Protein AF-A0A5E4G7L8-F1 (afdb_monomer)

Foldseek 3Di:
DKAWDDFPPDDPVVVVVVVVVVVVVLVVDPDPPVNDDADPVRDDDDDDDDDDDPDTQPDTDIDDDPDHDCPSVVQVVPPWFKEWEWEDEQFWIWIWIDTRPDIGTPDIDTDDADDQDPDDVPCNVVSVVSRVVSLVVRLLVSQVVCCVPQADPVVRAGPGQAYEYEYADCSSVCSLPDPSHDVRRNVRHQYYYYAPDTDPVRVVVSCVVCVVSVVVVLVLLFFAEKEFEPPQQKKWFFWAFPVPRDTDIDIDGPVRVVDQVVQADPPPRGGTDGPDIGRVVVVCVVCVVVSNYHYHYDYCPDPVSVCCCPVVVRIDGDTPDDDPCVVVVVVPPPDDDPPDDD

pLDDT: mean 79.41, std 14.07, range [29.92, 95.69]

Radius of gyration: 29.36 Å; Cα contacts (8 Å, |Δi|>4): 461; chains: 1; bounding box: 83×48×82 Å

Sequence (342 aa):
MISLIMPPRDQISRVTKMLGDEFGTALNIKSRVNRTIVTEDGKEKKVTIDFEPFRPINASLYLCDNKFHTEALNELLESDDKFGFIVMDGNGTLFGTLTGNTREVLHKFTVDLPKKHGRGGQSALRFARLRMEKRHNYVRKTAELATQFFINPATSQPNVSGLILAGLADFKTELSQSDMFDPRLQAKILNVVDVSYGGENGFNQAIELSAETLSNALEMGAVEILIVWENLDITRYVLKNIATGEIIIKHLNKEQEANQSNFRDPDTSAELEVQDKMPLLEWFANEYKRFGCTLEFVTNKSQEGSQFCRGFGGIGGIPCYQLDIRSFDELSDDGEVYEDSD

Solvent-accessible surface area (backbone atoms only — not comparable to full-atom values): 20381 Å² total; per-residue (Å²): 77,81,29,78,42,81,23,88,87,61,60,66,70,59,54,54,49,51,53,52,53,51,50,58,56,58,68,68,57,84,53,72,66,84,73,48,86,77,48,97,83,78,60,79,75,89,83,84,87,86,82,83,70,97,63,85,49,82,61,74,44,80,47,77,39,102,55,78,75,53,65,79,55,52,62,67,71,46,88,61,62,31,33,34,36,41,30,39,38,79,58,26,40,28,36,32,39,37,38,77,93,39,76,46,79,77,48,72,51,75,44,92,66,69,75,92,71,95,75,47,78,90,53,36,63,58,56,50,48,56,32,52,52,52,49,51,54,47,50,47,53,52,30,55,51,46,49,66,75,42,31,40,86,88,76,75,41,66,74,41,74,31,29,35,37,23,17,69,55,66,64,43,56,51,42,73,72,34,89,72,36,54,67,75,58,59,76,27,54,75,49,78,44,82,28,97,45,57,52,73,66,17,46,53,52,42,51,63,72,39,45,64,60,53,51,50,59,50,52,64,41,35,35,46,39,36,39,36,35,76,82,56,67,40,33,35,34,39,28,33,35,83,89,80,68,49,76,48,78,47,79,39,39,73,74,53,65,72,41,71,68,79,43,37,42,92,88,75,70,43,71,41,45,78,76,45,81,44,49,42,66,59,49,46,76,70,45,34,74,81,36,67,30,43,81,43,78,44,63,61,86,45,77,65,32,41,46,40,44,74,73,52,74,25,56,49,64,46,52,76,60,92,74,80,66,79,74,61,60,80,79,63,80,75,84,80,78,79,79,85,79,133

Organism: Prunus dulcis (NCBI:txid3755)

Secondary structure (DSSP, 8-state):
-EEEE--TTS-HHHHHHHHHHHHHHHHT---TTTTS---TTS-----------SS-----EEEE-SS---HHHHHHHS---EEEEEEEETTEEEEEEEETTEEEEEEEEE--PPPP-S--GGGHHHHHHHHHHHHHHHHHHHHHHHHHHHB-TTT-SBSSSEEEEEESSTHHHHHHH-TTS-HHHHTTEEEEEE-SS-HHHHHHHHHHHHHHHHHHHHHTT-EEEEEEETT--EEEEEEE-TTT--EEEEEEEHHHHT-GGGGB-TTT-PBPEEEEEEEHHHHHHHHHHHHTPEEEEE-TTSHHHHHHHHHSTTEEEEESS---GGGSGGG-----------

Structure (mmCIF, N/CA/C/O backbone):
data_AF-A0A5E4G7L8-F1
#
_entry.id   AF-A0A5E4G7L8-F1
#
loop_
_atom_site.group_PDB
_atom_site.id
_atom_site.type_symbol
_atom_site.label_atom_id
_atom_site.label_alt_id
_atom_site.label_comp_id
_atom_site.label_asym_id
_atom_site.label_entity_id
_atom_site.label_seq_id
_atom_site.pdbx_PDB_ins_code
_atom_site.Cartn_x
_atom_site.Cartn_y
_atom_site.Cartn_z
_atom_site.occupancy
_atom_site.B_iso_or_equiv
_atom_site.auth_seq_id
_atom_site.auth_comp_id
_atom_site.auth_asym_id
_atom_site.auth_atom_id
_atom_site.pdbx_PDB_model_num
ATOM 1 N N . MET A 1 1 ? -8.007 10.224 33.597 1.00 82.75 1 MET A N 1
ATOM 2 C CA . MET A 1 1 ? -7.454 8.909 33.208 1.00 82.75 1 MET A CA 1
ATOM 3 C C . MET A 1 1 ? -6.336 9.159 32.222 1.00 82.75 1 MET A C 1
ATOM 5 O O . MET A 1 1 ? -6.519 10.002 31.360 1.00 82.75 1 MET A O 1
ATOM 9 N N . ILE A 1 2 ? -5.181 8.511 32.388 1.00 87.38 2 ILE A N 1
ATOM 10 C CA . ILE A 1 2 ? -4.009 8.760 31.537 1.00 87.38 2 ILE A CA 1
ATOM 11 C C . ILE A 1 2 ? -3.968 7.698 30.439 1.00 87.38 2 ILE A C 1
ATOM 13 O O . ILE A 1 2 ? -3.967 6.509 30.748 1.00 87.38 2 ILE A O 1
ATOM 17 N N . SER A 1 3 ? -3.924 8.139 29.184 1.00 90.50 3 SER A N 1
ATOM 18 C CA . SER A 1 3 ? -3.642 7.300 28.015 1.00 90.50 3 SER A CA 1
ATOM 19 C C . SER A 1 3 ? -2.274 7.704 27.468 1.00 90.50 3 SER A C 1
ATOM 21 O O . SER A 1 3 ? -2.065 8.880 27.167 1.00 90.50 3 SER A O 1
ATOM 23 N N . LEU A 1 4 ? -1.341 6.753 27.383 1.00 91.62 4 LEU A N 1
ATOM 24 C CA . LEU A 1 4 ? 0.031 6.978 26.926 1.00 91.62 4 LEU A CA 1
ATOM 25 C C . LEU A 1 4 ? 0.397 5.935 25.863 1.00 91.62 4 LEU A C 1
ATOM 27 O O . LEU A 1 4 ? 0.321 4.740 26.132 1.00 91.62 4 LEU A O 1
ATOM 31 N N . ILE A 1 5 ? 0.821 6.389 24.684 1.00 91.19 5 ILE A N 1
ATOM 32 C CA . ILE A 1 5 ? 1.305 5.548 23.581 1.00 91.19 5 ILE A CA 1
ATOM 33 C C . ILE A 1 5 ? 2.703 6.022 23.197 1.00 91.19 5 ILE A C 1
ATOM 35 O O . ILE A 1 5 ? 2.914 7.209 22.931 1.00 91.19 5 ILE A O 1
ATOM 39 N N . MET A 1 6 ? 3.650 5.085 23.166 1.00 90.12 6 MET A N 1
ATOM 40 C CA . MET A 1 6 ? 5.045 5.332 22.812 1.00 90.12 6 MET A CA 1
ATOM 41 C C . MET A 1 6 ? 5.382 4.611 21.498 1.00 90.12 6 MET A C 1
ATOM 43 O O . MET A 1 6 ? 5.244 3.389 21.440 1.00 90.12 6 MET A O 1
ATOM 47 N N . PRO A 1 7 ? 5.847 5.323 20.456 1.00 89.00 7 PRO A N 1
ATOM 48 C CA . PRO A 1 7 ? 6.254 4.685 19.212 1.00 89.00 7 PRO A CA 1
ATOM 49 C C . PRO A 1 7 ? 7.606 3.965 19.377 1.00 89.00 7 PRO A C 1
ATOM 51 O O . PRO A 1 7 ? 8.438 4.384 20.186 1.00 89.00 7 PRO A O 1
ATOM 54 N N . PRO A 1 8 ? 7.897 2.919 18.581 1.00 86.00 8 PRO A N 1
ATOM 55 C CA . PRO A 1 8 ? 9.027 2.007 18.811 1.00 86.00 8 PRO A CA 1
ATOM 56 C C . PRO A 1 8 ? 10.415 2.654 18.676 1.00 86.00 8 PRO A C 1
ATOM 58 O O . PRO A 1 8 ? 11.413 2.088 19.112 1.00 86.00 8 PRO A O 1
ATOM 61 N N . ARG A 1 9 ? 10.507 3.832 18.048 1.00 85.75 9 ARG A N 1
ATOM 62 C CA . ARG A 1 9 ? 11.768 4.573 17.863 1.00 85.75 9 ARG A CA 1
ATOM 63 C C . ARG A 1 9 ? 12.009 5.646 18.922 1.00 85.75 9 ARG A C 1
ATOM 65 O O . ARG A 1 9 ? 13.036 6.321 18.868 1.00 85.75 9 ARG A O 1
ATOM 72 N N . ASP A 1 10 ? 11.069 5.842 19.839 1.00 89.06 10 ASP A N 1
ATOM 73 C CA . ASP A 1 10 ? 11.163 6.884 20.850 1.00 89.06 10 ASP A CA 1
ATOM 74 C C . ASP A 1 10 ? 11.930 6.421 22.094 1.00 89.06 10 ASP A C 1
ATOM 76 O O . ASP A 1 10 ? 11.974 5.238 22.431 1.00 89.06 10 ASP A O 1
ATOM 80 N N . GLN A 1 11 ? 12.577 7.364 22.778 1.00 91.94 11 GLN A N 1
ATOM 81 C CA . GLN A 1 11 ? 13.375 7.067 23.963 1.00 91.94 11 GLN A CA 1
ATOM 82 C C . GLN A 1 11 ? 12.520 7.143 25.226 1.00 91.94 11 GLN A C 1
ATOM 84 O O . GLN A 1 11 ? 11.941 8.185 25.533 1.00 91.94 11 GLN A O 1
ATOM 89 N N . ILE A 1 12 ? 12.561 6.086 26.040 1.00 91.69 12 ILE A N 1
ATOM 90 C CA . ILE A 1 12 ? 11.874 6.029 27.343 1.00 91.69 12 ILE A CA 1
ATOM 91 C C . ILE A 1 12 ? 12.267 7.220 28.233 1.00 91.69 12 ILE A C 1
ATOM 93 O O . ILE A 1 12 ? 11.423 7.801 28.906 1.00 91.69 12 ILE A O 1
ATOM 97 N N . SER A 1 13 ? 13.533 7.649 28.197 1.00 92.75 13 SER A N 1
ATOM 98 C CA . SER A 1 13 ? 14.033 8.802 28.963 1.00 92.75 13 SER A CA 1
ATOM 99 C C . SER A 1 13 ? 13.269 10.100 28.674 1.00 92.75 13 SER A C 1
ATOM 101 O O . SER A 1 13 ? 13.031 10.889 29.592 1.00 92.75 13 SER A O 1
ATOM 103 N N . ARG A 1 14 ? 12.856 10.316 27.419 1.00 92.06 14 ARG A N 1
ATOM 104 C CA . ARG A 1 14 ? 12.068 11.480 26.995 1.00 92.06 14 ARG A CA 1
ATOM 105 C C . ARG A 1 14 ? 10.683 11.452 27.631 1.00 92.06 14 ARG A C 1
ATOM 107 O O . ARG A 1 14 ? 10.253 12.457 28.194 1.00 92.06 14 ARG A O 1
ATOM 114 N N . VAL A 1 15 ? 10.019 10.299 27.575 1.00 91.31 15 VAL A N 1
ATOM 115 C CA . VAL A 1 15 ? 8.678 10.094 28.140 1.00 91.31 15 VAL A CA 1
ATOM 116 C C . VAL A 1 15 ? 8.711 10.203 29.665 1.00 91.31 15 VAL A C 1
ATOM 118 O O . VAL A 1 15 ? 7.891 10.906 30.245 1.00 91.31 15 VAL A O 1
ATOM 121 N N . THR A 1 16 ? 9.713 9.619 30.324 1.00 92.56 16 THR A N 1
ATOM 122 C CA . THR A 1 16 ? 9.899 9.746 31.779 1.00 92.56 16 THR A CA 1
ATOM 123 C C . THR A 1 16 ? 10.090 11.199 32.207 1.00 92.56 16 THR A C 1
ATOM 125 O O . THR A 1 16 ? 9.527 11.618 33.217 1.00 92.56 16 THR A O 1
ATOM 128 N N . LYS A 1 17 ? 10.855 11.989 31.440 1.00 93.75 17 LYS A N 1
ATOM 129 C CA . LYS A 1 17 ? 11.025 13.420 31.716 1.00 93.75 17 LYS A CA 1
ATOM 130 C C . LYS A 1 17 ? 9.701 14.176 31.579 1.00 93.75 17 LYS A C 1
ATOM 132 O O . LYS A 1 17 ? 9.351 14.919 32.488 1.00 93.75 17 LYS A O 1
ATOM 137 N N . MET A 1 18 ? 8.957 13.931 30.498 1.00 92.00 18 MET A N 1
ATOM 138 C CA . MET A 1 18 ? 7.628 14.519 30.286 1.00 92.00 18 MET A CA 1
ATOM 139 C C . MET A 1 18 ? 6.686 14.205 31.458 1.00 92.00 18 MET A C 1
ATOM 141 O O . MET A 1 18 ? 6.088 15.114 32.021 1.00 92.00 18 MET A O 1
ATOM 145 N N . LEU A 1 19 ? 6.614 12.942 31.888 1.00 91.81 19 LEU A N 1
ATOM 146 C CA . LEU A 1 19 ? 5.794 12.538 33.035 1.00 91.81 19 LEU A CA 1
ATOM 147 C C . LEU A 1 19 ? 6.249 13.200 34.348 1.00 91.81 19 LEU A C 1
ATOM 149 O O . LEU A 1 19 ? 5.416 13.513 35.197 1.00 91.81 19 LEU A O 1
ATOM 153 N N . GLY A 1 20 ? 7.554 13.431 34.519 1.00 91.12 20 GLY A N 1
ATOM 154 C CA . GLY A 1 20 ? 8.102 14.167 35.661 1.00 91.12 20 GLY A CA 1
ATOM 155 C C . GLY A 1 20 ? 7.672 15.638 35.687 1.00 91.12 20 GLY A C 1
ATOM 156 O O . GLY A 1 20 ? 7.269 16.139 36.740 1.00 91.12 20 GLY A O 1
ATOM 157 N N . ASP A 1 21 ? 7.703 16.306 34.534 1.00 90.25 21 ASP A N 1
ATOM 158 C CA . ASP A 1 21 ? 7.262 17.698 34.384 1.00 90.25 21 ASP A CA 1
ATOM 159 C C . ASP A 1 21 ? 5.741 17.824 34.630 1.00 90.25 21 ASP A C 1
ATOM 161 O O . ASP A 1 21 ? 5.288 18.696 35.378 1.00 90.25 21 ASP A O 1
ATOM 165 N N . GLU A 1 22 ? 4.952 16.892 34.087 1.00 88.12 22 GLU A N 1
ATOM 166 C CA . GLU A 1 22 ? 3.498 16.797 34.287 1.00 88.12 22 GLU A CA 1
ATOM 167 C C . GLU A 1 22 ? 3.124 16.541 35.750 1.00 88.12 22 GLU A C 1
ATOM 169 O O . GLU A 1 22 ? 2.207 17.169 36.287 1.00 88.12 22 GLU A O 1
ATOM 174 N N . PHE A 1 23 ? 3.873 15.677 36.439 1.00 86.25 23 PHE A N 1
ATOM 175 C CA . PHE A 1 23 ? 3.705 15.459 37.873 1.00 86.25 23 PHE A CA 1
ATOM 176 C C . PHE A 1 23 ? 3.949 16.750 38.670 1.00 86.25 23 PHE A C 1
ATOM 178 O O . PHE A 1 23 ? 3.171 17.082 39.569 1.00 86.25 23 PHE A O 1
ATOM 185 N N . GLY A 1 24 ? 4.979 17.521 38.306 1.00 86.38 24 GLY A N 1
ATOM 186 C CA . GLY A 1 24 ? 5.253 18.835 38.892 1.00 86.38 24 GLY A CA 1
ATOM 187 C C . GLY A 1 24 ? 4.110 19.836 38.691 1.00 86.38 24 GLY A C 1
ATOM 188 O O . GLY A 1 24 ? 3.700 20.507 39.641 1.00 86.38 24 GLY A O 1
ATOM 189 N N . THR A 1 25 ? 3.535 19.902 37.489 1.00 84.50 25 THR A N 1
ATOM 190 C CA . THR A 1 25 ? 2.371 20.761 37.206 1.00 84.50 25 THR A CA 1
ATOM 191 C C . THR A 1 25 ? 1.120 20.288 37.955 1.00 84.50 25 THR A C 1
ATOM 193 O O . THR A 1 25 ? 0.405 21.107 38.542 1.00 84.50 25 THR A O 1
ATOM 196 N N . ALA A 1 26 ? 0.881 18.977 38.030 1.00 81.56 26 ALA A N 1
ATOM 197 C CA . ALA A 1 26 ? -0.249 18.397 38.758 1.00 81.56 26 ALA A CA 1
ATOM 198 C C . ALA A 1 26 ? -0.193 18.684 40.271 1.00 81.56 26 ALA A C 1
ATOM 200 O O . ALA A 1 26 ? -1.230 18.892 40.915 1.00 81.56 26 ALA A O 1
ATOM 201 N N . LEU A 1 27 ? 1.010 18.783 40.851 1.00 79.81 27 LEU A N 1
ATOM 202 C CA . LEU A 1 27 ? 1.193 19.203 42.243 1.00 79.81 27 LEU A CA 1
ATOM 203 C C . LEU A 1 27 ? 0.713 20.637 42.504 1.00 79.81 27 LEU A C 1
ATOM 205 O O . LEU A 1 27 ? 0.360 20.944 43.640 1.00 79.81 27 LEU A O 1
ATOM 209 N N . ASN A 1 28 ? 0.602 21.501 41.496 1.00 83.19 28 ASN A N 1
ATOM 210 C CA . ASN A 1 28 ? 0.105 22.870 41.678 1.00 83.19 28 ASN A CA 1
ATOM 211 C C . ASN A 1 28 ? -1.434 22.973 41.697 1.00 83.19 28 ASN A C 1
ATOM 213 O O . ASN A 1 28 ? -1.979 24.033 42.022 1.00 83.19 28 ASN A O 1
ATOM 217 N N . ILE A 1 29 ? -2.160 21.885 41.409 1.00 79.44 29 ILE A N 1
ATOM 218 C CA . ILE A 1 29 ? -3.631 21.866 41.397 1.00 79.44 29 ILE A CA 1
ATOM 219 C C . ILE A 1 29 ? -4.174 22.000 42.826 1.00 79.44 29 ILE A C 1
ATOM 221 O O . ILE A 1 29 ? -4.051 21.095 43.642 1.00 79.44 29 ILE A O 1
ATOM 225 N N . LYS A 1 30 ? -4.821 23.127 43.140 1.00 74.62 30 LYS A N 1
ATOM 226 C CA . LYS A 1 30 ? -5.323 23.430 44.496 1.00 74.62 30 LYS A CA 1
ATOM 227 C C . LYS A 1 30 ? -6.590 22.652 44.890 1.00 74.62 30 LYS A C 1
ATOM 229 O O . LYS A 1 30 ? -6.898 22.562 46.076 1.00 74.62 30 LYS A O 1
ATOM 234 N N . SER A 1 31 ? -7.320 22.085 43.924 1.00 71.50 31 SER A N 1
ATOM 235 C CA . SER A 1 31 ? -8.526 21.283 44.177 1.00 71.50 31 SER A CA 1
ATOM 236 C C . SER A 1 31 ? -8.162 19.885 44.682 1.00 71.50 31 SER A C 1
ATOM 238 O O . SER A 1 31 ? -7.539 19.097 43.973 1.00 71.50 31 SER A O 1
ATOM 240 N N . ARG A 1 32 ? -8.577 19.562 45.914 1.00 63.56 32 ARG A N 1
ATOM 241 C CA . ARG A 1 32 ? -8.362 18.242 46.533 1.00 63.56 32 ARG A CA 1
ATOM 242 C C . ARG A 1 32 ? -9.191 17.139 45.864 1.00 63.56 32 ARG A C 1
ATOM 244 O O . ARG A 1 32 ? -8.729 16.011 45.818 1.00 63.56 32 ARG A O 1
ATOM 251 N N . VAL A 1 33 ? -10.362 17.479 45.320 1.00 62.41 33 VAL A N 1
ATOM 252 C CA . VAL A 1 33 ? -11.274 16.532 44.652 1.00 62.41 33 VAL A CA 1
ATOM 253 C C . VAL A 1 33 ? -10.720 16.111 43.289 1.00 62.41 33 VAL A C 1
ATOM 255 O O . VAL A 1 33 ? -10.676 14.928 42.995 1.00 62.41 33 VAL A O 1
ATOM 258 N N . ASN A 1 34 ? -10.164 17.042 42.504 1.00 61.44 34 ASN A N 1
ATOM 259 C CA . ASN A 1 34 ? -9.547 16.702 41.210 1.00 61.44 34 ASN A CA 1
ATOM 260 C C . ASN A 1 34 ? -8.201 15.969 41.351 1.00 61.44 34 ASN A C 1
ATOM 262 O O . ASN A 1 34 ? -7.704 15.405 40.381 1.00 61.44 34 ASN A O 1
ATOM 266 N N . ARG A 1 35 ? -7.597 15.971 42.546 1.00 55.16 35 ARG A N 1
ATOM 267 C CA . ARG A 1 35 ? -6.376 15.206 42.842 1.00 55.16 35 ARG A CA 1
ATOM 268 C C . ARG A 1 35 ? -6.647 13.730 43.143 1.00 55.16 35 ARG A C 1
ATOM 270 O O . ARG A 1 35 ? -5.689 12.964 43.233 1.00 55.16 35 ARG A O 1
ATOM 277 N N . THR A 1 36 ? -7.899 13.319 43.344 1.00 57.28 36 THR A N 1
ATOM 278 C CA . THR A 1 36 ? -8.237 11.952 43.761 1.00 57.28 36 THR A CA 1
ATOM 279 C C . THR A 1 36 ? -9.370 11.422 42.888 1.00 57.28 36 THR A C 1
ATOM 281 O O . THR A 1 36 ? -10.455 11.985 42.862 1.00 57.28 36 THR A O 1
ATOM 284 N N . ILE A 1 37 ? -9.113 10.351 42.134 1.00 58.59 37 ILE A N 1
ATOM 285 C CA . ILE A 1 37 ? -10.129 9.715 41.286 1.00 58.59 37 ILE A CA 1
ATOM 286 C C . ILE A 1 37 ? -11.065 8.926 42.207 1.00 58.59 37 ILE A C 1
ATOM 288 O O . ILE A 1 37 ? -10.679 7.877 42.718 1.00 58.59 37 ILE A O 1
ATOM 292 N N . VAL A 1 38 ? -12.275 9.439 42.432 1.00 52.78 38 VAL A N 1
ATOM 293 C CA . VAL A 1 38 ? -13.340 8.749 43.172 1.00 52.78 38 VAL A CA 1
ATOM 294 C C . VAL A 1 38 ? -14.320 8.171 42.152 1.00 52.78 38 VAL A C 1
ATOM 296 O O . VAL A 1 38 ? -14.932 8.917 41.394 1.00 52.78 38 VAL A O 1
ATOM 299 N N . THR A 1 39 ? -14.443 6.848 42.094 1.00 55.84 39 THR A N 1
ATOM 300 C CA . THR A 1 39 ? -15.472 6.149 41.305 1.00 55.84 39 THR A CA 1
ATOM 301 C C . THR A 1 39 ? -16.808 6.131 42.059 1.00 55.84 39 THR A C 1
ATOM 303 O O . THR A 1 39 ? -16.810 6.107 43.290 1.00 55.84 39 THR A O 1
ATOM 306 N N . GLU A 1 40 ? -17.935 6.104 41.338 1.00 53.69 40 GLU A N 1
ATOM 307 C CA . GLU A 1 40 ? -19.304 6.194 41.895 1.00 53.69 40 GLU A CA 1
ATOM 308 C C . GLU A 1 40 ? -19.639 5.111 42.946 1.00 53.69 40 GLU A C 1
ATOM 310 O O . GLU A 1 40 ? -20.440 5.357 43.841 1.00 53.69 40 GLU A O 1
ATOM 315 N N . ASP A 1 41 ? -18.948 3.964 42.930 1.00 53.53 41 ASP A N 1
ATOM 316 C CA . ASP A 1 41 ? -19.120 2.864 43.898 1.00 53.53 41 ASP A CA 1
ATOM 317 C C . ASP A 1 41 ? -18.311 3.006 45.207 1.00 53.53 41 ASP A C 1
ATOM 319 O O . ASP A 1 41 ? -18.276 2.086 46.031 1.00 53.53 41 ASP A O 1
ATOM 323 N N . GLY A 1 42 ? -17.588 4.112 45.414 1.00 57.62 42 GLY A N 1
ATOM 324 C CA . GLY A 1 42 ? -16.842 4.363 46.659 1.00 57.62 42 GLY A CA 1
ATOM 325 C C . GLY A 1 42 ? -15.682 3.391 46.947 1.00 57.62 42 GLY A C 1
ATOM 326 O O . GLY A 1 42 ? -15.067 3.465 48.011 1.00 57.62 42 GLY A O 1
ATOM 327 N N . LYS A 1 43 ? -15.350 2.490 46.013 1.00 62.53 43 LYS A N 1
ATOM 328 C CA . LYS A 1 43 ? -14.161 1.627 46.052 1.00 62.53 43 LYS A CA 1
ATOM 329 C C . LYS A 1 43 ? -13.120 2.134 45.060 1.00 62.53 43 LYS A C 1
ATOM 331 O O . LYS A 1 43 ? -13.281 1.964 43.858 1.00 62.53 43 LYS A O 1
ATOM 336 N N . GLU A 1 44 ? -12.032 2.712 45.563 1.00 59.41 44 GLU A N 1
ATOM 337 C CA . GLU A 1 44 ? -10.895 3.132 44.738 1.00 59.41 44 GLU A CA 1
ATOM 338 C C . GLU A 1 44 ? -10.214 1.910 44.102 1.00 59.41 44 GLU A C 1
ATOM 340 O O . GLU A 1 44 ? -9.468 1.182 44.763 1.00 59.41 44 GLU A O 1
ATOM 345 N N . LYS A 1 45 ? -10.444 1.671 42.807 1.00 61.59 45 LYS A N 1
ATOM 346 C CA . LYS A 1 45 ? -9.683 0.679 42.041 1.00 61.59 45 LYS A CA 1
ATOM 347 C C . LYS A 1 45 ? -8.755 1.399 41.071 1.00 61.59 45 LYS A C 1
ATOM 349 O O . LYS A 1 45 ? -9.176 1.878 40.024 1.00 61.59 45 LYS A O 1
ATOM 354 N N . LYS A 1 46 ? -7.471 1.476 41.428 1.00 71.56 46 LYS A N 1
ATOM 355 C CA . LYS A 1 46 ? -6.425 1.921 40.501 1.00 71.56 46 LYS A CA 1
ATOM 356 C C . LYS A 1 46 ? -6.256 0.851 39.427 1.00 71.56 46 LYS A C 1
ATOM 358 O O . LYS A 1 46 ? -5.922 -0.289 39.741 1.00 71.56 46 LYS A O 1
ATOM 363 N N . VAL A 1 47 ? -6.525 1.219 38.181 1.00 73.94 47 VAL A N 1
ATOM 364 C CA . VAL A 1 47 ? -6.316 0.361 37.014 1.00 73.94 47 VAL A CA 1
ATOM 365 C C . VAL A 1 47 ? -5.007 0.785 36.360 1.00 73.94 47 VAL A C 1
ATOM 367 O O . VAL A 1 47 ? -4.832 1.953 36.017 1.00 73.94 47 VAL A O 1
ATOM 370 N N . THR A 1 48 ? -4.081 -0.159 36.227 1.00 84.00 48 THR A N 1
ATOM 371 C CA . THR A 1 48 ? -2.802 0.018 35.535 1.00 84.00 48 THR A CA 1
ATOM 372 C C . THR A 1 48 ? -2.696 -1.112 34.527 1.00 84.00 48 THR A C 1
ATOM 374 O O . THR A 1 48 ? -2.783 -2.276 34.911 1.00 84.00 48 THR A O 1
ATOM 377 N N . ILE A 1 49 ? -2.611 -0.753 33.248 1.00 85.12 49 ILE A N 1
ATOM 378 C CA . ILE A 1 49 ? -2.511 -1.694 32.136 1.00 85.12 49 ILE A CA 1
ATOM 379 C C . ILE A 1 49 ? -1.345 -1.228 31.275 1.00 85.12 49 ILE A C 1
ATOM 381 O O . ILE A 1 49 ? -1.375 -0.127 30.728 1.00 85.12 49 ILE A O 1
ATOM 385 N N . ASP A 1 50 ? -0.333 -2.073 31.180 1.00 89.62 50 ASP A N 1
ATOM 386 C CA . ASP A 1 50 ? 0.824 -1.934 30.316 1.00 89.62 50 ASP A CA 1
ATOM 387 C C . ASP A 1 50 ? 0.933 -3.191 29.451 1.00 89.62 50 ASP A C 1
ATOM 389 O O . ASP A 1 50 ? 0.921 -4.317 29.945 1.00 89.62 50 ASP A O 1
ATOM 393 N N . PHE A 1 51 ? 0.970 -3.004 28.135 1.00 89.38 51 PHE A N 1
ATOM 394 C CA . PHE A 1 51 ? 1.161 -4.091 27.186 1.00 89.38 51 PHE A CA 1
ATOM 395 C C . PHE A 1 51 ? 1.861 -3.572 25.934 1.00 89.38 51 PHE A C 1
ATOM 397 O O . PHE A 1 51 ? 1.765 -2.393 25.589 1.00 89.38 51 PHE A O 1
ATOM 404 N N . GLU A 1 52 ? 2.558 -4.473 25.254 1.00 84.50 52 GLU A N 1
ATOM 405 C CA . GLU A 1 52 ? 3.107 -4.224 23.929 1.00 84.50 52 GLU A CA 1
ATOM 406 C C . GLU A 1 52 ? 2.066 -4.663 22.885 1.00 84.50 52 GLU A C 1
ATOM 408 O O . GLU A 1 52 ? 1.620 -5.815 22.925 1.00 84.50 52 GLU A O 1
ATOM 413 N N . PRO A 1 53 ? 1.609 -3.769 21.988 1.00 84.62 53 PRO A N 1
ATOM 414 C CA . PRO A 1 53 ? 0.666 -4.143 20.941 1.00 84.62 53 PRO A CA 1
ATOM 415 C C . PRO A 1 53 ? 1.313 -5.126 19.956 1.00 84.62 53 PRO A C 1
ATOM 417 O O . PRO A 1 53 ? 2.520 -5.116 19.737 1.00 84.62 53 PRO A O 1
ATOM 420 N N . PHE A 1 54 ? 0.498 -5.960 19.308 1.00 79.38 54 PHE A N 1
ATOM 421 C CA . PHE A 1 54 ? 0.981 -6.971 18.356 1.00 79.38 54 PHE A CA 1
ATOM 422 C C . PHE A 1 54 ? 1.547 -6.379 17.050 1.00 79.38 54 PHE A C 1
ATOM 424 O O . PHE A 1 54 ? 2.196 -7.091 16.284 1.00 79.38 54 PHE A O 1
ATOM 431 N N . ARG A 1 55 ? 1.301 -5.089 16.790 1.00 74.19 55 ARG A N 1
ATOM 432 C CA . ARG A 1 55 ? 1.846 -4.312 15.670 1.00 74.19 55 ARG A CA 1
ATOM 433 C C . ARG A 1 55 ? 2.432 -2.988 16.183 1.00 74.19 55 ARG A C 1
ATOM 435 O O . ARG A 1 55 ? 1.867 -2.399 17.106 1.00 74.19 55 ARG A O 1
ATOM 442 N N . PRO A 1 56 ? 3.539 -2.499 15.594 1.00 79.69 56 PRO A N 1
ATOM 443 C CA . PRO A 1 56 ? 4.162 -1.243 16.003 1.00 79.69 56 PRO A CA 1
ATOM 444 C C . PRO A 1 56 ? 3.292 -0.030 15.640 1.00 79.69 56 PRO A C 1
ATOM 446 O O . PRO A 1 56 ? 2.862 0.106 14.502 1.00 79.69 56 PRO A O 1
ATOM 449 N N . ILE A 1 57 ? 3.093 0.895 16.583 1.00 82.31 57 ILE A N 1
ATOM 450 C CA . ILE A 1 57 ? 2.326 2.135 16.371 1.00 82.31 57 ILE A CA 1
ATOM 451 C C . ILE A 1 57 ? 3.292 3.298 16.116 1.00 82.31 57 ILE A C 1
ATOM 453 O O . ILE A 1 57 ? 4.221 3.512 16.892 1.00 82.31 57 ILE A O 1
ATOM 457 N N . ASN A 1 58 ? 3.077 4.075 15.050 1.00 80.00 58 ASN A N 1
ATOM 458 C CA . ASN A 1 58 ? 3.904 5.251 14.726 1.00 80.00 58 ASN A CA 1
ATOM 459 C C . ASN A 1 58 ? 3.434 6.551 15.410 1.00 80.00 58 ASN A C 1
ATOM 461 O O . ASN A 1 58 ? 4.161 7.544 15.402 1.00 80.00 58 ASN A O 1
ATOM 465 N N . ALA A 1 59 ? 2.246 6.554 16.014 1.00 80.88 59 ALA A N 1
ATOM 466 C CA . ALA A 1 59 ? 1.698 7.689 16.745 1.00 80.88 59 ALA A CA 1
ATOM 467 C C . ALA A 1 59 ? 2.216 7.747 18.192 1.00 80.88 59 ALA A C 1
ATOM 469 O O . ALA A 1 59 ? 2.294 6.735 18.887 1.00 80.88 59 ALA A O 1
ATOM 470 N N . SER A 1 60 ? 2.529 8.953 18.669 1.00 86.56 60 SER A N 1
ATOM 471 C CA . SER A 1 60 ? 2.739 9.223 20.094 1.00 86.56 60 SER A CA 1
ATOM 472 C C . SER A 1 60 ? 1.503 9.903 20.672 1.00 86.56 60 SER A C 1
ATOM 474 O O . SER A 1 60 ? 1.076 10.923 20.131 1.00 86.56 60 SER A O 1
ATOM 476 N N . LEU A 1 61 ? 0.976 9.395 21.784 1.00 88.88 61 LEU A N 1
ATOM 477 C CA . LEU A 1 61 ? -0.210 9.946 22.443 1.00 88.88 61 LEU A CA 1
ATOM 478 C C . LEU A 1 61 ? 0.070 10.128 23.933 1.00 88.88 61 LEU A C 1
ATOM 480 O O . LEU A 1 61 ? 0.544 9.202 24.580 1.00 88.88 61 LEU A O 1
ATOM 484 N N . TYR A 1 62 ? -0.249 11.297 24.480 1.00 91.19 62 TYR A N 1
ATOM 485 C CA . TYR A 1 62 ? -0.338 11.519 25.922 1.00 91.19 62 TYR A CA 1
ATOM 486 C C . TYR A 1 62 ? -1.563 12.388 26.191 1.00 91.19 62 TYR A C 1
ATOM 488 O O . TYR A 1 62 ? -1.590 13.554 25.798 1.00 91.19 62 TYR A O 1
ATOM 496 N N . LEU A 1 63 ? -2.587 11.809 26.818 1.00 87.75 63 LEU A N 1
ATOM 497 C CA . LEU A 1 63 ? -3.832 12.502 27.149 1.00 87.75 63 LEU A CA 1
ATOM 498 C C . LEU A 1 63 ? -4.292 12.139 28.559 1.00 87.75 63 LEU A C 1
ATOM 500 O O . LEU A 1 63 ? -4.275 10.969 28.950 1.00 87.75 63 LEU A O 1
ATOM 504 N N . CYS A 1 64 ? -4.735 13.151 29.306 1.00 86.62 64 CYS A N 1
ATOM 505 C CA . CYS A 1 64 ? -5.395 12.989 30.595 1.00 86.62 64 CYS A CA 1
ATOM 506 C C . CYS A 1 64 ? -6.845 13.480 30.489 1.00 86.62 64 CYS A C 1
ATOM 508 O O . CYS A 1 64 ? -7.081 14.683 30.565 1.00 86.62 64 CYS A O 1
ATOM 510 N N . ASP A 1 65 ? -7.801 12.561 30.313 1.00 85.94 65 ASP A N 1
ATOM 511 C CA . ASP A 1 65 ? -9.223 12.892 30.106 1.00 85.94 65 ASP A CA 1
ATOM 512 C C . ASP A 1 65 ? -10.166 12.038 30.984 1.00 85.94 65 ASP A C 1
ATOM 514 O O . ASP A 1 65 ? -9.729 11.186 31.770 1.00 85.94 65 ASP A O 1
ATOM 518 N N . ASN A 1 66 ? -11.473 12.276 30.892 1.00 83.06 66 ASN A N 1
ATOM 519 C CA . ASN A 1 66 ? -12.541 11.529 31.556 1.00 83.06 66 ASN A CA 1
ATOM 520 C C . ASN A 1 66 ? -12.831 10.149 30.932 1.00 83.06 66 ASN A C 1
ATOM 522 O O . ASN A 1 66 ? -13.680 9.431 31.456 1.00 83.06 66 ASN A O 1
ATOM 526 N N . LYS A 1 67 ? -12.119 9.764 29.864 1.00 83.75 67 LYS A N 1
ATOM 527 C CA . LYS A 1 67 ? -12.158 8.448 29.208 1.00 83.75 67 LYS A CA 1
ATOM 528 C C . LYS A 1 67 ? -10.745 7.978 28.837 1.00 83.75 67 LYS A C 1
ATOM 530 O O . LYS A 1 67 ? -9.813 8.778 28.784 1.00 83.75 67 LYS A O 1
ATOM 535 N N . PHE A 1 68 ? -10.572 6.678 28.597 1.00 86.06 68 PHE A N 1
ATOM 536 C CA . PHE A 1 68 ? -9.358 6.163 27.954 1.00 86.06 68 PHE A CA 1
ATOM 537 C C . PHE A 1 68 ? -9.470 6.344 26.438 1.00 86.06 68 PHE A C 1
ATOM 539 O O . PHE A 1 68 ? -10.506 6.028 25.856 1.00 86.06 68 PHE A O 1
ATOM 546 N N . HIS A 1 69 ? -8.409 6.838 25.803 1.00 87.56 69 HIS A N 1
ATOM 547 C CA . HIS A 1 69 ? -8.351 6.974 24.350 1.00 87.56 69 HIS A CA 1
ATOM 548 C C . HIS A 1 69 ? -7.757 5.698 23.751 1.00 87.56 69 HIS A C 1
ATOM 550 O O . HIS A 1 69 ? -6.560 5.447 23.882 1.00 87.56 69 HIS A O 1
ATOM 556 N N . THR A 1 70 ? -8.605 4.890 23.113 1.00 85.25 70 THR A N 1
ATOM 557 C CA . THR A 1 70 ? -8.225 3.627 22.453 1.00 85.25 70 THR A CA 1
ATOM 558 C C . THR A 1 70 ? -8.276 3.713 20.928 1.00 85.25 70 THR A C 1
ATOM 560 O O . THR A 1 70 ? -8.174 2.690 20.266 1.00 85.25 70 THR A O 1
ATOM 563 N N . GLU A 1 71 ? -8.411 4.912 20.357 1.00 82.81 71 GLU A N 1
ATOM 564 C CA . GLU A 1 71 ? -8.537 5.142 18.906 1.00 82.81 71 GLU A CA 1
ATOM 565 C C . GLU A 1 71 ? -7.389 4.482 18.122 1.00 82.81 71 GLU A C 1
ATOM 567 O O . GLU A 1 71 ? -7.632 3.648 17.259 1.00 82.81 71 GLU A O 1
ATOM 572 N N . ALA A 1 72 ? -6.142 4.726 18.535 1.00 79.81 72 ALA A N 1
ATOM 573 C CA . ALA A 1 72 ? -4.955 4.128 17.918 1.00 79.81 72 ALA A CA 1
ATOM 574 C C . ALA A 1 72 ? -4.837 2.601 18.113 1.00 79.81 72 ALA A C 1
ATOM 576 O O . ALA A 1 72 ? -4.069 1.953 17.412 1.00 79.81 72 ALA A O 1
ATOM 577 N N . LEU A 1 73 ? -5.545 2.017 19.089 1.00 80.19 73 LEU A N 1
ATOM 578 C CA . LEU A 1 73 ? -5.597 0.563 19.283 1.00 80.19 73 LEU A CA 1
ATOM 579 C C . LEU A 1 73 ? -6.716 -0.074 18.455 1.00 80.19 73 LEU A C 1
ATOM 581 O O . LEU A 1 73 ? -6.548 -1.196 17.991 1.00 80.19 73 LEU A O 1
ATOM 585 N N . ASN A 1 74 ? -7.832 0.633 18.267 1.00 75.38 74 ASN A N 1
ATOM 586 C CA . ASN A 1 74 ? -8.913 0.194 17.389 1.00 75.38 74 ASN A CA 1
ATOM 587 C C . ASN A 1 74 ? -8.441 0.140 15.932 1.00 75.38 74 ASN A C 1
ATOM 589 O O . ASN A 1 74 ? -8.724 -0.845 15.265 1.00 75.38 74 ASN A O 1
ATOM 593 N N . GLU A 1 75 ? -7.643 1.120 15.494 1.00 68.56 75 GLU A N 1
ATOM 594 C CA . GLU A 1 75 ? -7.006 1.122 14.166 1.00 68.56 75 GLU A CA 1
ATOM 595 C C . GLU A 1 75 ? -6.122 -0.122 13.957 1.00 68.56 75 GLU A C 1
ATOM 597 O O . GLU A 1 75 ? -6.098 -0.700 12.882 1.00 68.56 75 GLU A O 1
ATOM 602 N N . LEU A 1 76 ? -5.446 -0.617 15.005 1.00 68.19 76 LEU A N 1
ATOM 603 C CA . LEU A 1 76 ? -4.671 -1.859 14.895 1.00 68.19 76 LEU A CA 1
ATOM 604 C C . LEU A 1 76 ? -5.538 -3.115 14.766 1.00 68.19 76 LEU A C 1
ATOM 606 O O . LEU A 1 76 ? -5.063 -4.114 14.227 1.00 68.19 76 LEU A O 1
ATOM 610 N N . LEU A 1 77 ? -6.744 -3.104 15.339 1.00 65.56 77 LEU A N 1
ATOM 611 C CA . LEU A 1 77 ? -7.680 -4.230 15.297 1.00 65.56 77 LEU A CA 1
ATOM 612 C C . LEU A 1 77 ? -8.437 -4.302 13.968 1.00 65.56 77 LEU A C 1
ATOM 614 O O . LEU A 1 77 ? -9.009 -5.351 13.663 1.00 65.56 77 LEU A O 1
ATOM 618 N N . GLU A 1 78 ? -8.425 -3.221 13.191 1.00 63.84 78 GLU A N 1
ATOM 619 C CA . GLU A 1 78 ? -8.964 -3.185 11.841 1.00 63.84 78 GLU A CA 1
ATOM 620 C C . GLU A 1 78 ? -8.116 -4.081 10.923 1.00 63.84 78 GLU A C 1
ATOM 622 O O . GLU A 1 78 ? -6.888 -4.184 11.045 1.00 63.84 78 GLU A O 1
ATOM 627 N N . SER A 1 79 ? -8.776 -4.845 10.051 1.00 56.22 79 SER A N 1
ATOM 628 C CA . SER A 1 79 ? -8.103 -5.792 9.165 1.00 56.22 79 SER A CA 1
ATOM 629 C C . SER A 1 79 ? -7.368 -5.039 8.060 1.00 56.22 79 SER A C 1
ATOM 631 O O . SER A 1 79 ? -7.882 -4.908 6.955 1.00 56.22 79 SER A O 1
ATOM 633 N N . ASP A 1 80 ? -6.170 -4.537 8.363 1.00 61.09 80 ASP A N 1
ATOM 634 C CA . ASP A 1 80 ? -5.391 -3.813 7.363 1.00 61.09 80 ASP A CA 1
ATOM 635 C C . ASP A 1 80 ? -4.996 -4.727 6.206 1.00 61.09 80 ASP A C 1
ATOM 637 O O . ASP A 1 80 ? -4.243 -5.702 6.357 1.00 61.09 80 ASP A O 1
ATOM 641 N N . ASP A 1 81 ? -5.437 -4.322 5.027 1.00 73.44 81 ASP A N 1
ATOM 642 C CA . ASP A 1 81 ? -4.916 -4.791 3.766 1.00 73.44 81 ASP A CA 1
ATOM 643 C C . ASP A 1 81 ? -3.429 -4.430 3.638 1.00 73.44 81 ASP A C 1
ATOM 645 O O . ASP A 1 81 ? -2.999 -3.283 3.792 1.00 73.44 81 ASP A O 1
ATOM 649 N N . LYS A 1 82 ? -2.604 -5.444 3.365 1.00 84.31 82 LYS A N 1
ATOM 650 C CA . LYS A 1 82 ? -1.166 -5.263 3.159 1.00 84.31 82 LYS A CA 1
ATOM 651 C C . LYS A 1 82 ? -0.904 -4.896 1.704 1.00 84.31 82 LYS A C 1
ATOM 653 O O . LYS A 1 82 ? -1.073 -5.736 0.827 1.00 84.31 82 LYS A O 1
ATOM 658 N N . PHE A 1 83 ? -0.400 -3.696 1.447 1.00 90.38 83 PHE A N 1
ATOM 659 C CA . PHE A 1 83 ? -0.005 -3.262 0.107 1.00 90.38 83 PHE A CA 1
ATOM 660 C C . PHE A 1 83 ? 1.498 -3.422 -0.109 1.00 90.38 83 PHE A C 1
ATOM 662 O O . PHE A 1 83 ? 2.314 -3.126 0.768 1.00 90.38 83 PHE A O 1
ATOM 669 N N . GLY A 1 84 ? 1.883 -3.900 -1.288 1.00 92.94 84 GLY A N 1
ATOM 670 C CA . GLY A 1 84 ? 3.278 -4.028 -1.696 1.00 92.94 84 GLY A CA 1
ATOM 671 C C . GLY A 1 84 ? 3.726 -2.857 -2.563 1.00 92.94 84 GLY A C 1
ATOM 672 O O . GLY A 1 84 ? 2.979 -2.378 -3.409 1.00 92.94 84 GLY A O 1
ATOM 673 N N . PHE A 1 85 ? 4.972 -2.431 -2.399 1.00 94.88 85 PHE A N 1
ATOM 674 C CA . PHE A 1 85 ? 5.597 -1.385 -3.201 1.00 94.88 85 PHE A CA 1
ATOM 675 C C . PHE A 1 85 ? 6.894 -1.896 -3.818 1.00 94.88 85 PHE A C 1
ATOM 677 O O . PHE A 1 85 ? 7.760 -2.444 -3.125 1.00 94.88 85 PHE A O 1
ATOM 684 N N . ILE A 1 86 ? 7.050 -1.662 -5.120 1.00 95.00 86 ILE A N 1
ATOM 685 C CA . ILE A 1 86 ? 8.295 -1.896 -5.855 1.00 95.00 86 ILE A CA 1
ATOM 686 C C . ILE A 1 86 ? 8.755 -0.561 -6.416 1.00 95.00 86 ILE A C 1
ATOM 688 O O . ILE A 1 86 ? 8.177 -0.053 -7.373 1.00 95.00 86 ILE A O 1
ATOM 692 N N . VAL A 1 87 ? 9.804 0.005 -5.829 1.00 94.75 87 VAL A N 1
ATOM 693 C CA . VAL A 1 87 ? 10.403 1.255 -6.300 1.00 94.75 87 VAL A CA 1
ATOM 694 C C . VAL A 1 87 ? 11.605 0.913 -7.169 1.00 94.75 87 VAL A C 1
ATOM 696 O O . VAL A 1 87 ? 12.621 0.432 -6.664 1.00 94.75 87 VAL A O 1
ATOM 699 N N . MET A 1 88 ? 11.500 1.154 -8.473 1.00 92.81 88 MET A N 1
ATOM 700 C CA . MET A 1 88 ? 12.567 0.938 -9.443 1.00 92.81 88 MET A CA 1
ATOM 701 C C . MET A 1 88 ? 13.263 2.244 -9.818 1.00 92.81 88 MET A C 1
ATOM 703 O O . MET A 1 88 ? 12.645 3.183 -10.317 1.00 92.81 88 MET A O 1
ATOM 707 N N . ASP A 1 89 ? 14.581 2.264 -9.654 1.00 90.88 89 ASP A N 1
ATOM 708 C CA . ASP A 1 89 ? 15.455 3.341 -10.113 1.00 90.88 89 ASP A CA 1
ATOM 709 C C . ASP A 1 89 ? 16.580 2.780 -11.005 1.00 90.88 89 ASP A C 1
ATOM 711 O O . ASP A 1 89 ? 16.832 1.574 -11.047 1.00 90.88 89 ASP A O 1
ATOM 715 N N . GLY A 1 90 ? 17.290 3.641 -11.733 1.00 87.38 90 GLY A N 1
ATOM 716 C CA . GLY A 1 90 ? 18.454 3.258 -12.536 1.00 87.38 90 GLY A CA 1
ATOM 717 C C . GLY A 1 90 ? 19.653 2.783 -11.704 1.00 87.38 90 GLY A C 1
ATOM 718 O O . GLY A 1 90 ? 20.527 2.104 -12.241 1.00 87.38 90 GLY A O 1
ATOM 719 N N . ASN A 1 91 ? 19.683 3.114 -10.409 1.00 88.81 91 ASN A N 1
ATOM 720 C CA . ASN A 1 91 ? 20.762 2.753 -9.485 1.00 88.81 91 ASN A CA 1
ATOM 721 C C . ASN A 1 91 ? 20.425 1.553 -8.580 1.00 88.81 91 ASN A C 1
ATOM 723 O O . ASN A 1 91 ? 21.291 1.076 -7.842 1.00 88.81 91 ASN A O 1
ATOM 727 N N . GLY A 1 92 ? 19.180 1.071 -8.588 1.00 91.75 92 GLY A N 1
ATOM 728 C CA . GLY A 1 92 ? 18.729 -0.009 -7.712 1.00 91.75 92 GLY A CA 1
ATOM 729 C C . GLY A 1 92 ? 17.215 -0.067 -7.545 1.00 91.75 92 GLY A C 1
ATOM 730 O O . GLY A 1 92 ? 16.499 0.843 -7.964 1.00 91.75 92 GLY A O 1
ATOM 731 N N . THR A 1 93 ? 16.741 -1.133 -6.904 1.00 94.56 93 THR A N 1
ATOM 732 C CA . THR A 1 93 ? 15.334 -1.268 -6.512 1.00 94.56 93 THR A CA 1
ATOM 733 C C . THR A 1 93 ? 15.183 -1.386 -5.005 1.00 94.56 93 THR A C 1
ATOM 735 O O . THR A 1 93 ? 16.093 -1.827 -4.290 1.00 94.56 93 THR A O 1
ATOM 738 N N . LEU A 1 94 ? 14.003 -0.999 -4.535 1.00 95.31 94 LEU A N 1
ATOM 739 C CA . LEU A 1 94 ? 13.550 -1.192 -3.170 1.00 95.31 94 LEU A CA 1
ATOM 740 C C . LEU A 1 94 ? 12.198 -1.905 -3.187 1.00 95.31 94 LEU A C 1
ATOM 742 O O . LEU A 1 94 ? 11.290 -1.507 -3.913 1.00 95.31 94 LEU A O 1
ATOM 746 N N . PHE A 1 95 ? 12.080 -2.932 -2.353 1.00 95.69 95 PHE A N 1
ATOM 747 C CA . PHE A 1 95 ? 10.839 -3.626 -2.041 1.00 95.69 95 PHE A CA 1
ATOM 748 C C . PHE A 1 95 ? 10.388 -3.216 -0.648 1.00 95.69 95 PHE A C 1
ATOM 750 O O . PHE A 1 95 ? 11.155 -3.318 0.317 1.00 95.69 95 PHE A O 1
ATOM 757 N N . GLY A 1 96 ? 9.148 -2.765 -0.545 1.00 94.38 96 GLY A N 1
ATOM 758 C CA . GLY A 1 96 ? 8.542 -2.380 0.717 1.00 94.38 96 GLY A CA 1
ATOM 759 C C . GLY A 1 96 ? 7.104 -2.850 0.806 1.00 94.38 96 GLY A C 1
ATOM 760 O O . GLY A 1 96 ? 6.488 -3.210 -0.196 1.00 94.38 96 GLY A O 1
ATOM 761 N N . THR A 1 97 ? 6.575 -2.847 2.017 1.00 92.50 97 THR A N 1
ATOM 762 C CA . THR A 1 97 ? 5.154 -3.050 2.276 1.00 92.50 97 THR A CA 1
ATOM 763 C C . THR A 1 97 ? 4.615 -1.918 3.127 1.00 92.50 97 THR A C 1
ATOM 765 O O . THR A 1 97 ? 5.332 -1.370 3.967 1.00 92.50 97 THR A O 1
ATOM 768 N N . LEU A 1 98 ? 3.352 -1.590 2.900 1.00 87.81 98 LEU A N 1
ATOM 769 C CA . LEU A 1 98 ? 2.566 -0.664 3.696 1.00 87.81 98 LEU A CA 1
ATOM 770 C C . LEU A 1 98 ? 1.381 -1.435 4.281 1.00 87.81 98 LEU A C 1
ATOM 772 O O . LEU A 1 98 ? 0.715 -2.190 3.572 1.00 87.81 98 LEU A O 1
ATOM 776 N N . THR A 1 99 ? 1.144 -1.289 5.575 1.00 83.62 99 THR A N 1
ATOM 777 C CA . THR A 1 99 ? -0.000 -1.884 6.275 1.00 83.62 99 THR A CA 1
ATOM 778 C C . THR A 1 99 ? -0.527 -0.833 7.237 1.00 83.62 99 THR A C 1
ATOM 780 O O . THR A 1 99 ? 0.204 -0.431 8.149 1.00 83.62 99 THR A O 1
ATOM 783 N N . GLY A 1 100 ? -1.729 -0.317 6.975 1.00 75.19 100 GLY A N 1
ATOM 784 C CA . GLY A 1 100 ? -2.230 0.890 7.633 1.00 75.19 100 GLY A CA 1
ATOM 785 C C . GLY A 1 100 ? -1.200 2.025 7.539 1.00 75.19 100 GLY A C 1
ATOM 786 O O . GLY A 1 100 ? -0.674 2.332 6.468 1.00 75.19 100 GLY A O 1
ATOM 787 N N . ASN A 1 101 ? -0.812 2.580 8.687 1.00 70.62 101 ASN A N 1
ATOM 788 C CA . ASN A 1 101 ? 0.210 3.631 8.790 1.00 70.62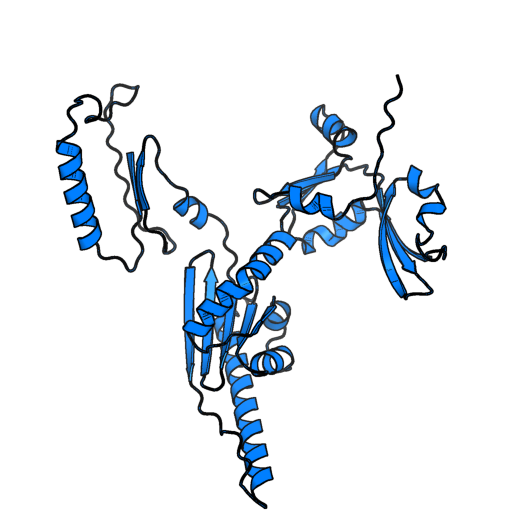 101 ASN A CA 1
ATOM 789 C C . ASN A 1 101 ? 1.651 3.099 8.999 1.00 70.62 101 ASN A C 1
ATOM 791 O O . ASN A 1 101 ? 2.591 3.847 9.300 1.00 70.62 101 ASN A O 1
ATOM 795 N N . THR A 1 102 ? 1.855 1.784 8.904 1.00 77.06 102 THR A N 1
ATOM 796 C CA . THR A 1 102 ? 3.163 1.154 9.123 1.00 77.06 102 THR A CA 1
ATOM 797 C C . THR A 1 102 ? 3.827 0.812 7.798 1.00 77.06 102 THR A C 1
ATOM 799 O O . THR A 1 102 ? 3.297 0.061 6.982 1.00 77.06 102 THR A O 1
ATOM 802 N N . ARG A 1 103 ? 5.019 1.377 7.570 1.00 85.88 103 ARG A N 1
ATOM 803 C CA . ARG A 1 103 ? 5.854 1.058 6.407 1.00 85.88 103 ARG A CA 1
ATOM 804 C C . ARG A 1 103 ? 7.015 0.160 6.813 1.00 85.88 103 ARG A C 1
ATOM 806 O O . ARG A 1 103 ? 7.735 0.453 7.771 1.00 85.88 103 ARG A O 1
ATOM 813 N N . GLU A 1 104 ? 7.262 -0.868 6.019 1.00 89.06 104 GLU A N 1
ATOM 814 C CA . GLU A 1 104 ? 8.375 -1.795 6.197 1.00 89.06 104 GLU A CA 1
ATOM 815 C C . GLU A 1 104 ? 9.172 -1.894 4.897 1.00 89.06 104 GLU A C 1
ATOM 817 O O . GLU A 1 104 ? 8.610 -2.082 3.822 1.00 89.06 104 GLU A O 1
ATOM 822 N N . VAL A 1 105 ? 10.497 -1.766 4.980 1.00 92.75 105 VAL A N 1
ATOM 823 C CA . VAL A 1 105 ? 11.389 -2.000 3.838 1.00 92.75 105 VAL A CA 1
ATOM 824 C C . VAL A 1 105 ? 11.878 -3.440 3.927 1.00 92.75 105 VAL A C 1
ATOM 826 O O . VAL A 1 105 ? 12.663 -3.765 4.815 1.00 92.75 105 VAL A O 1
ATOM 829 N N . LEU A 1 106 ? 11.417 -4.295 3.015 1.00 92.12 106 LEU A N 1
ATOM 830 C CA . LEU A 1 106 ? 11.742 -5.723 3.004 1.00 92.12 106 LEU A CA 1
ATOM 831 C C . LEU A 1 106 ? 13.163 -5.962 2.497 1.00 92.12 106 LEU A C 1
ATOM 833 O O . LEU A 1 106 ? 13.961 -6.664 3.119 1.00 92.12 106 LEU A O 1
ATOM 837 N N . HIS A 1 107 ? 13.487 -5.373 1.347 1.00 93.94 107 HIS A N 1
ATOM 838 C CA . HIS A 1 107 ? 14.778 -5.572 0.709 1.00 93.94 107 HIS A CA 1
ATOM 839 C C . HIS A 1 107 ? 15.134 -4.408 -0.209 1.00 93.94 107 HIS A C 1
ATOM 841 O O . HIS A 1 107 ? 14.271 -3.798 -0.835 1.00 93.94 107 HIS A O 1
ATOM 847 N N . LYS A 1 108 ? 16.430 -4.125 -0.333 1.00 94.25 108 LYS A N 1
ATOM 848 C CA . LYS A 1 108 ? 16.958 -3.182 -1.318 1.00 94.25 108 LYS A CA 1
ATOM 849 C C . LYS A 1 108 ? 18.238 -3.726 -1.921 1.00 94.25 108 LYS A C 1
ATOM 851 O O . LYS A 1 108 ? 19.079 -4.271 -1.205 1.00 94.25 108 LYS A O 1
ATOM 856 N N . PHE A 1 109 ? 18.407 -3.531 -3.222 1.00 94.38 109 PHE A N 1
ATOM 857 C CA . PHE A 1 109 ? 19.658 -3.850 -3.896 1.00 94.38 109 PHE A CA 1
ATOM 858 C C . PHE A 1 109 ? 20.016 -2.780 -4.918 1.00 94.38 109 PHE A C 1
ATOM 860 O O . PHE A 1 109 ? 19.151 -2.168 -5.541 1.00 94.38 109 PHE A O 1
ATOM 867 N N . THR A 1 110 ? 21.314 -2.569 -5.101 1.00 93.12 110 THR A N 1
ATOM 868 C CA . THR A 1 110 ? 21.853 -1.601 -6.054 1.00 93.12 110 THR A CA 1
ATOM 869 C C . THR A 1 110 ? 22.296 -2.285 -7.341 1.00 93.12 110 THR A C 1
ATOM 871 O O . THR A 1 110 ? 22.655 -3.468 -7.353 1.00 93.12 110 THR A O 1
ATOM 874 N N . VAL A 1 111 ? 22.255 -1.539 -8.443 1.00 91.19 111 VAL A N 1
ATOM 875 C CA . VAL A 1 111 ? 22.682 -1.991 -9.770 1.00 91.19 111 VAL A CA 1
ATOM 876 C C . VAL A 1 111 ? 23.463 -0.887 -10.457 1.00 91.19 111 VAL A C 1
ATOM 878 O O . VAL A 1 111 ? 23.077 0.275 -10.420 1.00 91.19 111 VAL A O 1
ATOM 881 N N . ASP A 1 112 ? 24.548 -1.274 -11.125 1.00 90.94 112 ASP A N 1
ATOM 882 C CA . ASP A 1 112 ? 25.324 -0.381 -11.980 1.00 90.94 112 ASP A CA 1
ATOM 883 C C . ASP A 1 112 ? 25.026 -0.657 -13.465 1.00 90.94 112 ASP A C 1
ATOM 885 O O . ASP A 1 112 ? 25.512 -1.627 -14.079 1.00 90.94 112 ASP A O 1
ATOM 889 N N . LEU A 1 113 ? 24.160 0.188 -14.031 1.00 89.56 113 LEU A N 1
ATOM 890 C CA . LEU A 1 113 ? 23.730 0.124 -15.425 1.00 89.56 113 LEU A CA 1
ATOM 891 C C . LEU A 1 113 ? 24.623 1.003 -16.325 1.00 89.56 113 LEU A C 1
ATOM 893 O O . LEU A 1 113 ? 24.867 2.171 -16.017 1.00 89.56 113 LEU A O 1
ATOM 897 N N . PRO A 1 114 ? 25.068 0.507 -17.499 1.00 89.69 114 PRO A N 1
ATOM 898 C CA . PRO A 1 114 ? 25.875 1.296 -18.422 1.00 89.69 114 PRO A CA 1
ATOM 899 C C . PRO A 1 114 ? 25.109 2.519 -18.925 1.00 89.69 114 PRO A C 1
ATOM 901 O O . PRO A 1 114 ? 24.042 2.396 -19.535 1.00 89.69 114 PRO A O 1
ATOM 904 N N . LYS A 1 115 ? 25.687 3.708 -18.763 1.00 86.88 115 LYS A N 1
ATOM 905 C CA . LYS A 1 115 ? 25.062 4.954 -19.222 1.00 86.88 115 LYS A CA 1
ATOM 906 C C . LYS A 1 115 ? 24.906 4.985 -20.742 1.00 86.88 115 LYS A C 1
ATOM 908 O O . LYS A 1 115 ? 25.620 4.311 -21.496 1.00 86.88 115 LYS A O 1
ATOM 913 N N . LYS A 1 116 ? 23.931 5.760 -21.220 1.00 86.50 116 LYS A N 1
ATOM 914 C CA . LYS A 1 116 ? 23.764 6.032 -22.652 1.00 86.50 116 LYS A CA 1
ATOM 915 C C . LYS A 1 116 ? 24.966 6.848 -23.131 1.00 86.50 116 LYS A C 1
ATOM 917 O O . LYS A 1 116 ? 25.251 7.910 -22.592 1.00 86.50 116 LYS A O 1
ATOM 922 N N . HIS A 1 117 ? 25.676 6.340 -24.133 1.00 79.69 117 HIS A N 1
ATOM 923 C CA . HIS A 1 117 ? 26.816 7.026 -24.738 1.00 79.69 117 HIS A CA 1
ATOM 924 C C . HIS A 1 117 ? 26.507 7.312 -26.205 1.00 79.69 117 HIS A C 1
ATOM 926 O O . HIS A 1 117 ? 26.117 6.404 -26.935 1.00 79.69 117 HIS A O 1
ATOM 932 N N . GLY A 1 118 ? 26.681 8.569 -26.621 1.00 76.50 118 GLY A N 1
ATOM 933 C CA . GLY A 1 118 ? 26.586 8.991 -28.025 1.00 76.50 118 GLY A CA 1
ATOM 934 C C . GLY A 1 118 ? 27.920 8.933 -28.780 1.00 76.50 118 GLY A C 1
ATOM 935 O O . GLY A 1 118 ? 27.961 9.171 -29.980 1.00 76.50 118 GLY A O 1
ATOM 936 N N . ARG A 1 119 ? 29.025 8.622 -28.090 1.00 74.75 119 ARG A N 1
ATOM 937 C CA . ARG A 1 119 ? 30.372 8.509 -28.665 1.00 74.75 119 ARG A CA 1
ATOM 938 C C . ARG A 1 119 ? 30.752 7.030 -28.737 1.00 74.75 119 ARG A C 1
ATOM 940 O O . ARG A 1 119 ? 30.672 6.341 -27.725 1.00 74.75 119 ARG A O 1
ATOM 947 N N . GLY A 1 120 ? 31.131 6.534 -29.917 1.00 71.50 120 GLY A N 1
ATOM 948 C CA . GLY A 1 120 ? 31.471 5.113 -30.079 1.00 71.50 120 GLY A CA 1
ATOM 949 C C . GLY A 1 120 ? 31.769 4.617 -31.495 1.00 71.50 120 GLY A C 1
ATOM 950 O O . GLY A 1 120 ? 32.255 3.496 -31.622 1.00 71.50 120 GLY A O 1
ATOM 951 N N . GLY A 1 121 ? 31.510 5.407 -32.546 1.00 85.00 121 GLY A N 1
ATOM 952 C CA . GLY A 1 121 ? 31.762 4.993 -33.932 1.00 85.00 121 GLY A CA 1
ATOM 953 C C . GLY A 1 121 ? 31.157 3.615 -34.235 1.00 85.00 121 GLY A C 1
ATOM 954 O O . GLY A 1 121 ? 30.006 3.355 -33.893 1.00 85.00 121 GLY A O 1
ATOM 955 N N . GLN A 1 122 ? 31.964 2.705 -34.785 1.00 84.25 122 GLN A N 1
ATOM 956 C CA . GLN A 1 122 ? 31.571 1.320 -35.098 1.00 84.25 122 GLN A CA 1
ATOM 957 C C . GLN A 1 122 ? 31.168 0.494 -33.859 1.00 84.25 122 GLN A C 1
ATOM 959 O O . GLN A 1 122 ? 30.316 -0.389 -33.932 1.00 84.25 122 GLN A O 1
ATOM 964 N N . SER A 1 123 ? 31.716 0.809 -32.684 1.00 83.81 123 SER A N 1
ATOM 965 C CA . SER A 1 123 ? 31.431 0.087 -31.436 1.00 83.81 123 SER A CA 1
ATOM 966 C C . SER A 1 123 ? 30.135 0.543 -30.753 1.00 83.81 123 SER A C 1
ATOM 968 O O . SER A 1 123 ? 29.709 -0.080 -29.776 1.00 83.81 123 SER A O 1
ATOM 970 N N . ALA A 1 124 ? 29.486 1.608 -31.241 1.00 86.00 124 ALA A N 1
ATOM 971 C CA . ALA A 1 124 ? 28.285 2.176 -30.626 1.00 86.00 124 ALA A CA 1
ATOM 972 C C . ALA A 1 124 ? 27.137 1.155 -30.520 1.00 86.00 124 ALA A C 1
ATOM 974 O O . ALA A 1 124 ? 26.503 1.055 -29.466 1.00 86.00 124 ALA A O 1
ATOM 975 N N . LEU A 1 125 ? 26.924 0.341 -31.563 1.00 87.38 125 LEU A N 1
ATOM 976 C CA . LEU A 1 125 ? 25.870 -0.681 -31.584 1.00 87.38 125 LEU A CA 1
ATOM 977 C C . LEU A 1 125 ? 26.111 -1.776 -30.533 1.00 87.38 125 LEU A C 1
ATOM 979 O O . LEU A 1 125 ? 25.185 -2.190 -29.836 1.00 87.38 125 LEU A O 1
ATOM 983 N N . ARG A 1 126 ? 27.370 -2.194 -30.347 1.00 89.69 126 ARG A N 1
ATOM 984 C CA . ARG A 1 126 ? 27.745 -3.170 -29.313 1.00 89.69 126 ARG A CA 1
ATOM 985 C C . ARG A 1 126 ? 27.453 -2.635 -27.910 1.00 89.69 126 ARG A C 1
ATOM 987 O O . ARG A 1 126 ? 26.878 -3.349 -27.093 1.00 89.69 126 ARG A O 1
ATOM 994 N N . PHE A 1 127 ? 27.818 -1.383 -27.624 1.00 87.62 127 PHE A N 1
ATOM 995 C CA . PHE A 1 127 ? 27.524 -0.762 -26.327 1.00 87.62 127 PHE A CA 1
ATOM 996 C C . PHE A 1 127 ? 26.023 -0.549 -26.108 1.00 87.62 127 PHE A C 1
ATOM 998 O O . PHE A 1 127 ? 25.554 -0.638 -24.973 1.00 87.62 127 PHE A O 1
ATOM 1005 N N . ALA A 1 128 ? 25.258 -0.296 -27.174 1.00 88.25 128 ALA A N 1
ATOM 1006 C CA . ALA A 1 128 ? 23.801 -0.288 -27.114 1.00 88.25 128 ALA A CA 1
ATOM 1007 C C . ALA A 1 128 ? 23.237 -1.654 -26.720 1.00 88.25 128 ALA A C 1
ATOM 1009 O O . ALA A 1 128 ? 22.451 -1.722 -25.774 1.00 88.25 128 ALA A O 1
ATOM 1010 N N . ARG A 1 129 ? 23.710 -2.731 -27.355 1.00 90.00 129 ARG A N 1
ATOM 1011 C CA . ARG A 1 129 ? 23.282 -4.100 -27.045 1.00 90.00 129 ARG A CA 1
ATOM 1012 C C . ARG A 1 129 ? 23.612 -4.505 -25.607 1.00 90.00 129 ARG A C 1
ATOM 1014 O O . ARG A 1 129 ? 22.708 -4.904 -24.886 1.00 90.00 129 ARG A O 1
ATOM 1021 N N . LEU A 1 130 ? 24.853 -4.296 -25.160 1.00 90.81 130 LEU A N 1
ATOM 1022 C CA . LEU A 1 130 ? 25.279 -4.576 -23.777 1.00 90.81 130 LEU A CA 1
ATOM 1023 C C . LEU A 1 130 ? 24.441 -3.827 -22.733 1.00 90.81 130 LEU A C 1
ATOM 1025 O O . LEU A 1 130 ? 24.175 -4.340 -21.648 1.00 90.81 130 LEU A O 1
ATOM 1029 N N . ARG A 1 131 ? 24.023 -2.597 -23.051 1.00 90.19 131 ARG A N 1
ATOM 1030 C CA . ARG A 1 131 ? 23.158 -1.807 -22.172 1.00 90.19 131 ARG A CA 1
ATOM 1031 C C . ARG A 1 131 ? 21.750 -2.383 -22.092 1.00 90.19 131 ARG A C 1
ATOM 1033 O O . ARG A 1 131 ? 21.207 -2.450 -20.996 1.00 90.19 131 ARG A O 1
ATOM 1040 N N . MET A 1 132 ? 21.155 -2.759 -23.224 1.00 89.88 132 MET A N 1
ATOM 1041 C CA . MET A 1 132 ? 19.824 -3.378 -23.235 1.00 89.88 132 MET A CA 1
ATOM 1042 C C . MET A 1 132 ? 19.841 -4.737 -22.533 1.00 89.88 132 MET A C 1
ATOM 1044 O O . MET A 1 132 ? 18.949 -5.020 -21.748 1.00 89.88 132 MET A O 1
ATOM 1048 N N . GLU A 1 133 ? 20.899 -5.523 -22.724 1.00 92.25 133 GLU A N 1
ATOM 1049 C CA . GLU A 1 133 ? 21.081 -6.814 -22.057 1.00 92.25 133 GLU A CA 1
ATOM 1050 C C . GLU A 1 133 ? 21.187 -6.664 -20.532 1.00 92.25 133 GLU A C 1
ATOM 1052 O O . GLU A 1 133 ? 20.475 -7.338 -19.790 1.00 92.25 133 GLU A O 1
ATOM 1057 N N . LYS A 1 134 ? 21.993 -5.710 -20.039 1.00 92.19 134 LYS A N 1
ATOM 1058 C CA . LYS A 1 134 ? 22.055 -5.417 -18.598 1.00 92.19 134 LYS A CA 1
ATOM 1059 C C . LYS A 1 134 ? 20.729 -4.894 -18.035 1.00 92.19 134 LYS A C 1
ATOM 1061 O O . LYS A 1 134 ? 20.391 -5.247 -16.910 1.00 92.19 134 LYS A O 1
ATOM 1066 N N . ARG A 1 135 ? 19.982 -4.082 -18.793 1.00 91.38 135 ARG A N 1
ATOM 1067 C CA . ARG A 1 135 ? 18.644 -3.613 -18.389 1.00 91.38 135 ARG A CA 1
ATOM 1068 C C . ARG A 1 135 ? 17.640 -4.760 -18.309 1.00 91.38 135 ARG A C 1
ATOM 1070 O O . ARG A 1 135 ? 16.947 -4.879 -17.309 1.00 91.38 135 ARG A O 1
ATOM 1077 N N . HIS A 1 136 ? 17.643 -5.658 -19.288 1.00 91.81 136 HIS A N 1
ATOM 1078 C CA . HIS A 1 136 ? 16.798 -6.848 -19.268 1.00 91.81 136 HIS A CA 1
ATOM 1079 C C . HIS A 1 136 ? 17.121 -7.763 -18.073 1.00 91.81 136 HIS A C 1
ATOM 1081 O O . HIS A 1 136 ? 16.217 -8.200 -17.368 1.00 91.81 136 HIS A O 1
ATOM 1087 N N . ASN A 1 137 ? 18.408 -7.981 -17.776 1.00 92.81 137 ASN A N 1
ATOM 1088 C CA . ASN A 1 137 ? 18.827 -8.749 -16.597 1.00 92.81 137 ASN A CA 1
ATOM 1089 C C . ASN A 1 137 ? 18.417 -8.074 -15.281 1.00 92.81 137 ASN A C 1
ATOM 1091 O O . ASN A 1 137 ? 18.109 -8.757 -14.307 1.00 92.81 137 ASN A O 1
ATOM 1095 N N . TYR A 1 138 ? 18.408 -6.741 -15.246 1.00 93.25 138 TYR A N 1
ATOM 1096 C CA . TYR A 1 138 ? 17.934 -5.989 -14.093 1.00 93.25 138 TYR A CA 1
ATOM 1097 C C . TYR A 1 138 ? 16.433 -6.180 -13.861 1.00 93.25 138 TYR A C 1
ATOM 1099 O O . TYR A 1 138 ? 16.045 -6.537 -12.752 1.00 93.25 138 TYR A O 1
ATOM 1107 N N . VAL A 1 139 ? 15.609 -6.020 -14.903 1.00 93.12 139 VAL A N 1
ATOM 1108 C CA . VAL A 1 139 ? 14.157 -6.257 -14.830 1.00 93.12 139 VAL A CA 1
ATOM 1109 C C . VAL A 1 139 ? 13.870 -7.700 -14.408 1.00 93.12 139 VAL A C 1
ATOM 1111 O O . VAL A 1 139 ? 13.081 -7.912 -13.491 1.00 93.12 139 VAL A O 1
ATOM 1114 N N . ARG A 1 140 ? 14.585 -8.682 -14.975 1.00 93.06 140 ARG A N 1
ATOM 1115 C CA . ARG A 1 140 ? 14.473 -10.097 -14.585 1.00 93.06 140 ARG A CA 1
ATOM 1116 C C . ARG A 1 140 ? 14.761 -10.316 -13.102 1.00 93.06 140 ARG A C 1
ATOM 1118 O O . ARG A 1 140 ? 13.957 -10.923 -12.406 1.00 93.06 140 ARG A O 1
ATOM 1125 N N . LYS A 1 141 ? 15.885 -9.791 -12.606 1.00 94.12 141 LYS A N 1
ATOM 1126 C CA . LYS A 1 141 ? 16.262 -9.925 -11.193 1.00 94.12 141 LYS A CA 1
ATOM 1127 C C . LYS A 1 141 ? 15.212 -9.299 -10.270 1.00 94.12 141 LYS A C 1
ATOM 1129 O O . LYS A 1 141 ? 14.913 -9.855 -9.218 1.00 94.12 141 LYS A O 1
ATOM 1134 N N . THR A 1 142 ? 14.660 -8.148 -10.651 1.00 93.62 142 THR A N 1
ATOM 1135 C CA . THR A 1 142 ? 13.588 -7.490 -9.894 1.00 93.62 142 THR A CA 1
ATOM 1136 C C . THR A 1 142 ? 12.312 -8.330 -9.889 1.00 93.62 142 THR A C 1
ATOM 1138 O O . THR A 1 142 ? 11.717 -8.494 -8.828 1.00 93.62 142 THR A O 1
ATOM 1141 N N . ALA A 1 143 ? 11.920 -8.901 -11.031 1.00 94.12 143 ALA A N 1
ATOM 1142 C CA . ALA A 1 143 ? 10.756 -9.779 -11.132 1.00 94.12 143 ALA A CA 1
ATOM 1143 C C . ALA A 1 143 ? 10.910 -11.038 -10.261 1.00 94.12 143 ALA A C 1
ATOM 1145 O O . ALA A 1 143 ? 10.021 -11.357 -9.476 1.00 94.12 143 ALA A O 1
ATOM 1146 N N . GLU A 1 144 ? 12.069 -11.699 -10.316 1.00 93.06 144 GLU A N 1
ATOM 1147 C CA . GLU A 1 144 ? 12.368 -12.874 -9.486 1.00 93.06 144 GLU A CA 1
ATOM 1148 C C . GLU A 1 144 ? 12.301 -12.541 -7.988 1.00 93.06 144 GLU A C 1
ATOM 1150 O O . GLU A 1 144 ? 11.660 -13.256 -7.220 1.00 93.06 144 GLU A O 1
ATOM 1155 N N . LEU A 1 145 ? 12.898 -11.428 -7.555 1.00 93.94 145 LEU A N 1
ATOM 1156 C CA . LEU A 1 145 ? 12.841 -11.013 -6.150 1.00 93.94 145 LEU A CA 1
ATOM 1157 C C . LEU A 1 145 ? 11.427 -10.613 -5.713 1.00 93.94 145 LEU A C 1
ATOM 1159 O O . LEU A 1 145 ? 11.038 -10.915 -4.586 1.00 93.94 145 LEU A O 1
ATOM 1163 N N . ALA A 1 146 ? 10.632 -10.006 -6.597 1.00 93.06 146 ALA A N 1
ATOM 1164 C CA . ALA A 1 146 ? 9.234 -9.703 -6.307 1.00 93.06 146 ALA A CA 1
ATOM 1165 C C . ALA A 1 146 ? 8.442 -10.979 -5.983 1.00 93.06 146 ALA A C 1
ATOM 1167 O O . ALA A 1 146 ? 7.697 -10.995 -5.005 1.00 93.06 146 ALA A O 1
ATOM 1168 N N . THR A 1 147 ? 8.655 -12.069 -6.731 1.00 91.88 147 THR A N 1
ATOM 1169 C CA . THR A 1 147 ? 8.006 -13.357 -6.423 1.00 91.88 147 THR A CA 1
ATOM 1170 C C . THR A 1 147 ? 8.428 -13.914 -5.068 1.00 91.88 147 THR A C 1
ATOM 1172 O O . THR A 1 147 ? 7.586 -14.399 -4.323 1.00 91.88 147 THR A O 1
ATOM 1175 N N . GLN A 1 148 ? 9.704 -13.783 -4.698 1.00 91.38 148 GLN A N 1
ATOM 1176 C CA . GLN A 1 148 ? 10.209 -14.291 -3.419 1.00 91.38 148 GLN A CA 1
ATOM 1177 C C . GLN A 1 148 ? 9.625 -13.553 -2.210 1.00 91.38 148 GLN A C 1
ATOM 1179 O O . GLN A 1 148 ? 9.424 -14.168 -1.166 1.00 91.38 148 GLN A O 1
ATOM 1184 N N . PHE A 1 149 ? 9.371 -12.247 -2.333 1.00 90.50 149 PHE A N 1
ATOM 1185 C CA . PHE A 1 149 ? 8.889 -11.428 -1.217 1.00 90.50 149 PHE A CA 1
ATOM 1186 C C . PHE A 1 149 ? 7.368 -11.290 -1.160 1.00 90.50 149 PHE A C 1
ATOM 1188 O O . PHE A 1 149 ? 6.816 -11.195 -0.062 1.00 90.50 149 PHE A O 1
ATOM 1195 N N . PHE A 1 150 ? 6.689 -11.271 -2.309 1.00 91.69 150 PHE A N 1
ATOM 1196 C CA . PHE A 1 150 ? 5.244 -11.047 -2.368 1.00 91.69 150 PHE A CA 1
ATOM 1197 C C . PHE A 1 150 ? 4.417 -12.317 -2.561 1.00 91.69 150 PHE A C 1
ATOM 1199 O O . PHE A 1 150 ? 3.194 -12.251 -2.479 1.00 91.69 150 PHE A O 1
ATOM 1206 N N . ILE A 1 151 ? 5.041 -13.477 -2.786 1.00 90.06 151 ILE A N 1
ATOM 1207 C CA . ILE A 1 151 ? 4.342 -14.765 -2.861 1.00 90.06 151 ILE A CA 1
ATOM 1208 C C . ILE A 1 151 ? 4.813 -15.646 -1.713 1.00 90.06 151 ILE A C 1
ATOM 1210 O O . ILE A 1 151 ? 6.003 -15.904 -1.541 1.00 90.06 151 ILE A O 1
ATOM 1214 N N . ASN A 1 152 ? 3.860 -16.155 -0.934 1.00 86.00 152 ASN A N 1
ATOM 1215 C CA . ASN A 1 152 ? 4.182 -17.115 0.111 1.00 86.00 152 ASN A CA 1
ATOM 1216 C C . ASN A 1 152 ? 4.511 -18.479 -0.520 1.00 86.00 152 ASN A C 1
ATOM 1218 O O . ASN A 1 152 ? 3.668 -19.039 -1.227 1.00 86.00 152 ASN A O 1
ATOM 1222 N N . PRO A 1 153 ? 5.680 -19.081 -0.229 1.00 82.31 153 PRO A N 1
ATOM 1223 C CA . PRO A 1 153 ? 6.089 -20.338 -0.857 1.00 82.31 153 PRO A CA 1
ATOM 1224 C C . PRO A 1 153 ? 5.198 -21.523 -0.457 1.00 82.31 153 PRO A C 1
ATOM 1226 O O . PRO A 1 153 ? 5.058 -22.472 -1.220 1.00 82.31 153 PRO A O 1
ATOM 1229 N N . ALA A 1 154 ? 4.566 -21.466 0.721 1.00 79.94 154 ALA A N 1
ATOM 1230 C CA . ALA A 1 154 ? 3.709 -22.538 1.227 1.00 79.94 154 ALA A CA 1
ATOM 1231 C C . ALA A 1 154 ? 2.307 -22.547 0.593 1.00 79.94 154 ALA A C 1
ATOM 1233 O O . ALA A 1 154 ? 1.779 -23.610 0.283 1.00 79.94 154 ALA A O 1
ATOM 1234 N N . THR A 1 155 ? 1.700 -21.374 0.396 1.00 79.19 155 THR A N 1
ATOM 1235 C CA . THR A 1 155 ? 0.330 -21.249 -0.131 1.00 79.19 155 THR A CA 1
ATOM 1236 C C . THR A 1 155 ? 0.297 -20.915 -1.617 1.00 79.19 155 THR A C 1
ATOM 1238 O O . THR A 1 155 ? -0.760 -21.004 -2.235 1.00 79.19 155 THR A O 1
ATOM 1241 N N . SER A 1 156 ? 1.441 -20.540 -2.208 1.00 82.00 156 SER A N 1
ATOM 1242 C CA . SER A 1 156 ? 1.546 -20.084 -3.600 1.00 82.00 156 SER A CA 1
ATOM 1243 C C . SER A 1 156 ? 0.622 -18.899 -3.934 1.00 82.00 156 SER A C 1
ATOM 1245 O O . SER A 1 156 ? 0.341 -18.631 -5.102 1.00 82.00 156 SER A O 1
ATOM 1247 N N . GLN A 1 157 ? 0.157 -18.173 -2.918 1.00 83.62 157 GLN A N 1
ATOM 1248 C CA . GLN A 1 157 ? -0.725 -17.018 -3.049 1.00 83.62 157 GLN A CA 1
ATOM 1249 C C . GLN A 1 157 ? 0.027 -15.724 -2.715 1.00 83.62 157 GLN A C 1
ATOM 1251 O O . GLN A 1 157 ? 0.962 -15.760 -1.901 1.00 83.62 157 GLN A O 1
ATOM 1256 N N . PRO A 1 158 ? -0.361 -14.592 -3.334 1.00 86.25 158 PRO A N 1
ATOM 1257 C CA . PRO A 1 158 ? 0.200 -13.299 -2.986 1.00 86.25 158 PRO A CA 1
ATOM 1258 C C . PRO A 1 158 ? -0.132 -12.947 -1.531 1.00 86.25 158 PRO A C 1
ATOM 1260 O O . PRO A 1 158 ? -1.242 -13.194 -1.065 1.00 86.25 158 PRO A O 1
ATOM 1263 N N . ASN A 1 159 ? 0.839 -12.391 -0.808 1.00 86.38 159 ASN A N 1
ATOM 1264 C CA . ASN A 1 159 ? 0.676 -11.953 0.585 1.00 86.38 159 ASN A CA 1
ATOM 1265 C C . ASN A 1 159 ? 0.145 -10.515 0.715 1.00 86.38 159 ASN A C 1
ATOM 1267 O O . ASN A 1 159 ? -0.092 -10.055 1.829 1.00 86.38 159 ASN A O 1
ATOM 1271 N N . VAL A 1 160 ? 0.001 -9.818 -0.413 1.00 86.69 160 VAL A N 1
ATOM 1272 C CA . VAL A 1 160 ? -0.463 -8.436 -0.510 1.00 86.69 160 VAL A CA 1
ATOM 1273 C C . VAL A 1 160 ? -1.836 -8.374 -1.175 1.00 86.69 160 VAL A C 1
ATOM 1275 O O . VAL A 1 160 ? -2.111 -9.118 -2.123 1.00 86.69 160 VAL A O 1
ATOM 1278 N N . SER A 1 161 ? -2.689 -7.472 -0.693 1.00 83.69 161 SER A N 1
ATOM 1279 C CA . SER A 1 161 ? -3.999 -7.164 -1.278 1.00 83.69 161 SER A CA 1
ATOM 1280 C C . SER A 1 161 ? -3.843 -6.534 -2.665 1.00 83.69 161 SER A C 1
ATOM 1282 O O . SER A 1 161 ? -4.558 -6.921 -3.597 1.00 83.69 161 SER A O 1
ATOM 1284 N N . GLY A 1 162 ? -2.836 -5.665 -2.814 1.00 88.31 162 GLY A N 1
ATOM 1285 C CA . GLY A 1 162 ? -2.432 -5.042 -4.069 1.00 88.31 162 GLY A CA 1
ATOM 1286 C C . GLY A 1 162 ? -0.977 -4.566 -4.087 1.00 88.31 162 GLY A C 1
ATOM 1287 O O . GLY A 1 162 ? -0.285 -4.534 -3.067 1.00 88.31 162 GLY A O 1
ATOM 1288 N N . LEU A 1 163 ? -0.501 -4.229 -5.283 1.00 91.44 163 LEU A N 1
ATOM 1289 C CA . LEU A 1 163 ? 0.886 -3.893 -5.582 1.00 91.44 163 LEU A CA 1
ATOM 1290 C C . LEU A 1 163 ? 0.966 -2.557 -6.328 1.00 91.44 163 LEU A C 1
ATOM 1292 O O . LEU A 1 163 ? 0.234 -2.328 -7.288 1.00 91.44 163 LEU A O 1
ATOM 1296 N N . ILE A 1 164 ? 1.900 -1.701 -5.926 1.00 93.25 164 ILE A N 1
ATOM 1297 C CA . ILE A 1 164 ? 2.200 -0.434 -6.592 1.00 93.25 164 ILE A CA 1
ATOM 1298 C C . ILE A 1 164 ? 3.610 -0.495 -7.173 1.00 93.25 164 ILE A C 1
ATOM 1300 O O . ILE A 1 164 ? 4.582 -0.817 -6.479 1.00 93.25 164 ILE A O 1
ATOM 1304 N N . LEU A 1 165 ? 3.726 -0.159 -8.457 1.00 93.81 165 LEU A N 1
ATOM 1305 C CA . LEU A 1 165 ? 5.011 -0.037 -9.140 1.00 93.81 165 LEU A CA 1
ATOM 1306 C C . LEU A 1 165 ? 5.389 1.439 -9.232 1.00 93.81 165 LEU A C 1
ATOM 1308 O O . LEU A 1 165 ? 4.731 2.205 -9.924 1.00 93.81 165 LEU A O 1
ATOM 1312 N N . ALA A 1 166 ? 6.465 1.847 -8.570 1.00 94.75 166 ALA A N 1
ATOM 1313 C CA . ALA A 1 166 ? 6.939 3.225 -8.580 1.00 94.75 166 ALA A CA 1
ATOM 1314 C C . ALA A 1 166 ? 8.308 3.336 -9.257 1.00 94.75 166 ALA A C 1
ATOM 1316 O O . ALA A 1 166 ? 9.137 2.433 -9.160 1.00 94.75 166 ALA A O 1
ATOM 1317 N N . GLY A 1 167 ? 8.582 4.448 -9.932 1.00 91.81 167 GLY A N 1
ATOM 1318 C CA . GLY A 1 167 ? 9.910 4.707 -10.495 1.00 91.81 167 GLY A CA 1
ATOM 1319 C C . GLY A 1 167 ? 9.982 5.957 -11.362 1.00 91.81 167 GLY A C 1
ATOM 1320 O O . GLY A 1 167 ? 8.956 6.526 -11.726 1.00 91.81 167 GLY A O 1
ATOM 1321 N N . LEU A 1 168 ? 11.206 6.359 -11.703 1.00 82.38 168 LEU A N 1
ATOM 1322 C CA . LEU A 1 168 ? 11.510 7.614 -12.409 1.00 82.38 168 LEU A CA 1
ATOM 1323 C C . LEU A 1 168 ? 11.535 7.481 -13.941 1.00 82.38 168 LEU A C 1
ATOM 1325 O O . LEU A 1 168 ? 11.555 8.470 -14.663 1.00 82.38 168 LEU A O 1
ATOM 1329 N N . ALA A 1 169 ? 11.614 6.248 -14.437 1.00 78.88 169 ALA A N 1
ATOM 1330 C CA . ALA A 1 169 ? 11.759 5.930 -15.852 1.00 78.88 169 ALA A CA 1
ATOM 1331 C C . ALA A 1 169 ? 10.847 4.761 -16.237 1.00 78.88 169 ALA A C 1
ATOM 1333 O O . ALA A 1 169 ? 10.267 4.099 -15.373 1.00 78.88 169 ALA A O 1
ATOM 1334 N N . ASP A 1 170 ? 10.828 4.440 -17.530 1.00 86.44 170 ASP A N 1
ATOM 1335 C CA . ASP A 1 170 ? 10.007 3.376 -18.122 1.00 86.44 170 ASP A CA 1
ATOM 1336 C C . ASP A 1 170 ? 10.312 1.960 -17.600 1.00 86.44 170 ASP A C 1
ATOM 1338 O O . ASP A 1 170 ? 9.664 1.006 -18.008 1.00 86.44 170 ASP A O 1
ATOM 1342 N N . PHE A 1 171 ? 11.270 1.779 -16.682 1.00 88.88 171 PHE A N 1
ATOM 1343 C CA . PHE A 1 171 ? 11.605 0.471 -16.108 1.00 88.88 171 PHE A CA 1
ATOM 1344 C C . PHE A 1 171 ? 10.423 -0.215 -15.420 1.00 88.88 171 PHE A C 1
ATOM 1346 O O . PHE A 1 171 ? 10.285 -1.430 -15.512 1.00 88.88 171 PHE A O 1
ATOM 1353 N N . LYS A 1 172 ? 9.574 0.551 -14.732 1.00 89.31 172 LYS A N 1
ATOM 1354 C CA . LYS A 1 172 ? 8.359 0.028 -14.089 1.00 89.31 172 LYS A CA 1
ATOM 1355 C C . LYS A 1 172 ? 7.313 -0.411 -15.120 1.00 89.31 172 LYS A C 1
ATOM 1357 O O . LYS A 1 172 ? 6.631 -1.411 -14.919 1.00 89.31 172 LYS A O 1
ATOM 1362 N N . THR A 1 173 ? 7.236 0.301 -16.241 1.00 89.88 173 THR A N 1
ATOM 1363 C CA . THR A 1 173 ? 6.348 0.006 -17.366 1.00 89.88 173 THR A CA 1
ATOM 1364 C C . THR A 1 173 ? 6.844 -1.231 -18.110 1.00 89.88 173 THR A C 1
ATOM 1366 O O . THR A 1 173 ? 6.061 -2.137 -18.378 1.00 89.88 173 THR A O 1
ATOM 1369 N N . GLU A 1 174 ? 8.158 -1.324 -18.345 1.00 89.50 174 GLU A N 1
ATOM 1370 C CA . GLU A 1 174 ? 8.826 -2.519 -18.871 1.00 89.50 174 GLU A CA 1
ATOM 1371 C C . GLU A 1 174 ? 8.595 -3.729 -17.958 1.00 89.50 174 GLU A C 1
ATOM 1373 O O . GLU A 1 174 ? 8.305 -4.809 -18.460 1.00 89.50 174 GLU A O 1
ATOM 1378 N N . LEU A 1 175 ? 8.674 -3.567 -16.631 1.00 89.81 175 LEU A N 1
ATOM 1379 C CA . LEU A 1 175 ? 8.385 -4.647 -15.683 1.00 89.81 175 LEU A CA 1
ATOM 1380 C C . LEU A 1 175 ? 6.922 -5.105 -15.790 1.00 89.81 175 LEU A C 1
ATOM 1382 O O . LEU A 1 175 ? 6.679 -6.302 -15.915 1.00 89.81 175 LEU A O 1
ATOM 1386 N N . SER A 1 176 ? 5.972 -4.164 -15.789 1.00 89.62 176 SER A N 1
ATOM 1387 C CA . SER A 1 176 ? 4.528 -4.440 -15.857 1.00 89.62 176 SER A CA 1
ATOM 1388 C C . SER A 1 176 ? 4.099 -5.128 -17.157 1.00 89.62 176 SER A C 1
ATOM 1390 O O . SER A 1 176 ? 3.229 -5.997 -17.133 1.00 89.62 176 SER A O 1
ATOM 1392 N N . GLN A 1 177 ? 4.715 -4.756 -18.281 1.00 87.94 177 GLN A N 1
ATOM 1393 C CA . GLN A 1 177 ? 4.421 -5.323 -19.600 1.00 87.94 177 GLN A CA 1
ATOM 1394 C C . GLN A 1 177 ? 5.218 -6.598 -19.901 1.00 87.94 177 GLN A C 1
ATOM 1396 O O . GLN A 1 177 ? 4.923 -7.278 -20.881 1.00 87.94 177 GLN A O 1
ATOM 1401 N N . SER A 1 178 ? 6.254 -6.913 -19.118 1.00 86.19 178 SER A N 1
ATOM 1402 C CA . SER A 1 178 ? 7.111 -8.066 -19.397 1.00 86.19 178 SER A CA 1
ATOM 1403 C C . SER A 1 178 ? 6.476 -9.391 -18.983 1.00 86.19 178 SER A C 1
ATOM 1405 O O . SER A 1 178 ? 6.011 -9.541 -17.857 1.00 86.19 178 SER A O 1
ATOM 1407 N N . ASP A 1 179 ? 6.633 -10.408 -19.833 1.00 87.50 179 ASP A N 1
ATOM 1408 C CA . ASP A 1 179 ? 6.264 -11.804 -19.533 1.00 87.50 179 ASP A CA 1
ATOM 1409 C C . ASP A 1 179 ? 7.109 -12.435 -18.405 1.00 87.50 179 ASP A C 1
ATOM 1411 O O . ASP A 1 179 ? 6.903 -13.582 -18.017 1.00 87.50 179 ASP A O 1
ATOM 1415 N N . MET A 1 180 ? 8.124 -11.717 -17.911 1.00 89.12 180 MET A N 1
ATOM 1416 C CA . MET A 1 180 ? 8.992 -12.171 -16.821 1.00 89.12 180 MET A CA 1
ATOM 1417 C C . MET A 1 180 ? 8.366 -11.942 -15.447 1.00 89.12 180 MET A C 1
ATOM 1419 O O . MET A 1 180 ? 8.823 -12.536 -14.470 1.00 89.12 180 MET A O 1
ATOM 1423 N N . PHE A 1 181 ? 7.388 -11.043 -15.354 1.00 92.75 181 PHE A N 1
ATOM 1424 C CA . PHE A 1 181 ? 6.701 -10.767 -14.106 1.00 92.75 181 PHE A CA 1
ATOM 1425 C C . PHE A 1 181 ? 5.647 -11.843 -13.840 1.00 92.75 181 PHE A C 1
ATOM 1427 O O . PHE A 1 181 ? 4.987 -12.314 -14.762 1.00 92.75 181 PHE A O 1
ATOM 1434 N N . ASP A 1 182 ? 5.505 -12.269 -12.583 1.00 90.44 182 ASP A N 1
ATOM 1435 C CA . ASP A 1 182 ? 4.568 -13.343 -12.254 1.00 90.44 182 ASP A CA 1
ATOM 1436 C C . ASP A 1 182 ? 3.125 -12.890 -12.540 1.00 90.44 182 ASP A C 1
ATOM 1438 O O . ASP A 1 182 ? 2.700 -11.863 -11.994 1.00 90.44 182 ASP A O 1
ATOM 1442 N N . PRO A 1 183 ? 2.344 -13.647 -13.337 1.00 88.81 183 PRO A N 1
ATOM 1443 C CA . PRO A 1 183 ? 0.971 -13.286 -13.687 1.00 88.81 183 PRO A CA 1
ATOM 1444 C C . PRO A 1 183 ? 0.072 -13.032 -12.471 1.00 88.81 183 PRO A C 1
ATOM 1446 O O . PRO A 1 183 ? -0.847 -12.214 -12.530 1.00 88.81 183 PRO A O 1
ATOM 1449 N N . ARG A 1 184 ? 0.338 -13.705 -11.343 1.00 89.00 184 ARG A N 1
ATOM 1450 C CA . ARG A 1 184 ? -0.433 -13.533 -10.101 1.00 89.00 184 ARG A CA 1
ATOM 1451 C C . ARG A 1 184 ? -0.195 -12.168 -9.472 1.00 89.00 184 ARG A C 1
ATOM 1453 O O . ARG A 1 184 ? -1.131 -11.571 -8.951 1.00 89.00 184 ARG A O 1
ATOM 1460 N N . LEU A 1 185 ? 1.044 -11.682 -9.519 1.00 89.38 185 LEU A N 1
ATOM 1461 C CA . LEU A 1 185 ? 1.386 -10.341 -9.051 1.00 89.38 185 LEU A CA 1
ATOM 1462 C C . LEU A 1 185 ? 0.945 -9.286 -10.060 1.00 89.38 185 LEU A C 1
ATOM 1464 O O . LEU A 1 185 ? 0.503 -8.217 -9.653 1.00 89.38 185 LEU A O 1
ATOM 1468 N N . GLN A 1 186 ? 1.006 -9.596 -11.357 1.00 88.44 186 GLN A N 1
ATOM 1469 C CA . GLN A 1 186 ? 0.553 -8.702 -12.421 1.00 88.44 186 GLN A CA 1
ATOM 1470 C C . GLN A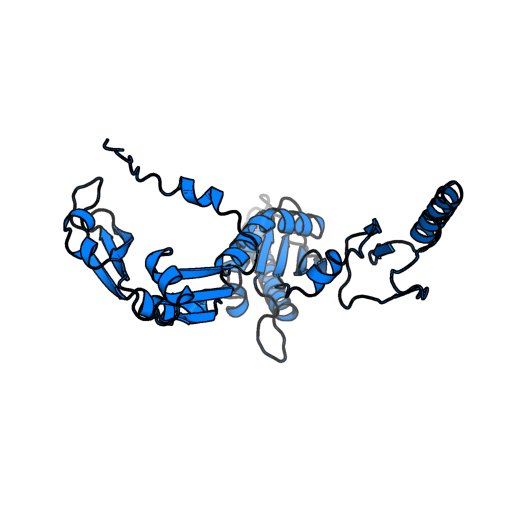 1 186 ? -0.937 -8.366 -12.281 1.00 88.44 186 GLN A C 1
ATOM 1472 O O . GLN A 1 186 ? -1.30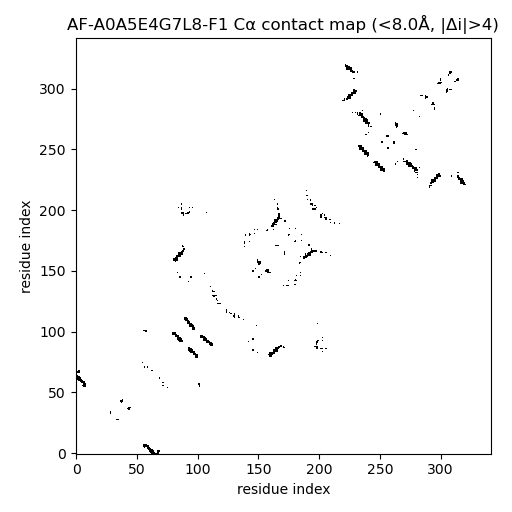9 -7.200 -12.362 1.00 88.44 186 GLN A O 1
ATOM 1477 N N . ALA A 1 187 ? -1.771 -9.362 -11.965 1.00 85.25 187 ALA A N 1
ATOM 1478 C CA . ALA A 1 187 ? -3.196 -9.168 -11.686 1.00 85.25 187 ALA A CA 1
ATOM 1479 C C . ALA A 1 187 ? -3.479 -8.344 -10.413 1.00 85.25 187 ALA A C 1
ATOM 1481 O O . ALA A 1 187 ? -4.602 -7.893 -10.210 1.00 85.25 187 ALA A O 1
ATOM 1482 N N . LYS A 1 188 ? -2.478 -8.168 -9.543 1.00 86.69 188 LYS A N 1
ATOM 1483 C CA . LYS A 1 188 ? -2.570 -7.396 -8.299 1.00 86.69 188 LYS A CA 1
ATOM 1484 C C . LYS A 1 188 ? -1.965 -5.997 -8.408 1.00 86.69 188 LYS A C 1
ATOM 1486 O O . LYS A 1 188 ? -1.936 -5.290 -7.404 1.00 86.69 188 LYS A O 1
ATOM 1491 N N . ILE A 1 189 ? -1.492 -5.580 -9.584 1.00 89.12 189 ILE A N 1
ATOM 1492 C CA . ILE A 1 189 ? -1.013 -4.211 -9.797 1.00 89.12 189 ILE A CA 1
ATOM 1493 C C . ILE A 1 189 ? -2.213 -3.260 -9.745 1.00 89.12 189 ILE A C 1
ATOM 1495 O O . ILE A 1 189 ? -3.096 -3.331 -10.593 1.00 89.12 189 ILE A O 1
ATOM 1499 N N . LEU A 1 190 ? -2.223 -2.371 -8.753 1.00 87.44 190 LEU A N 1
ATOM 1500 C CA . LEU A 1 190 ? -3.243 -1.332 -8.594 1.00 87.44 190 LEU A CA 1
ATOM 1501 C C . LEU A 1 190 ? -2.915 -0.108 -9.443 1.00 87.44 190 LEU A C 1
ATOM 1503 O 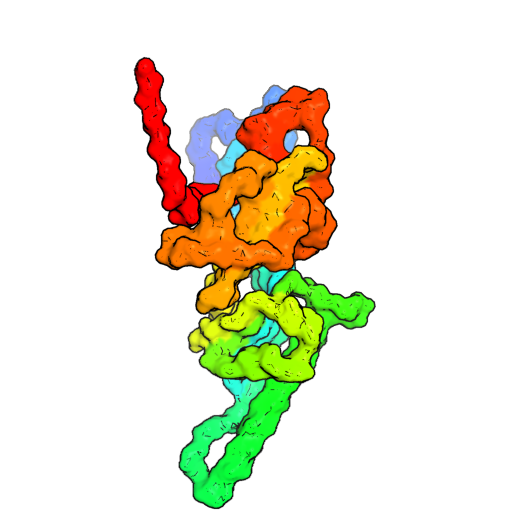O . LEU A 1 190 ? -3.765 0.402 -10.164 1.00 87.44 190 LEU A O 1
ATOM 1507 N N . ASN A 1 191 ? -1.674 0.373 -9.342 1.00 88.25 191 ASN A N 1
ATOM 1508 C CA . ASN A 1 191 ? -1.247 1.587 -10.022 1.00 88.25 191 ASN A CA 1
ATOM 1509 C C . ASN A 1 191 ? 0.262 1.582 -10.313 1.00 88.25 191 ASN A C 1
ATOM 1511 O O . ASN A 1 191 ? 1.055 0.913 -9.636 1.00 88.25 191 ASN A O 1
ATOM 1515 N N . VAL A 1 192 ? 0.654 2.357 -11.324 1.00 91.19 192 VAL A N 1
ATOM 1516 C CA . VAL A 1 192 ? 2.041 2.605 -11.717 1.00 91.19 192 VAL A CA 1
ATOM 1517 C C . VAL A 1 192 ? 2.336 4.095 -11.538 1.00 91.19 192 VAL A C 1
ATOM 1519 O O . VAL A 1 192 ? 1.806 4.927 -12.264 1.00 91.19 192 VAL A O 1
ATOM 1522 N N . VAL A 1 193 ? 3.201 4.437 -10.583 1.00 90.94 193 VAL A N 1
ATOM 1523 C CA . VAL A 1 193 ? 3.417 5.819 -10.127 1.00 90.94 193 VAL A CA 1
ATOM 1524 C C . VAL A 1 193 ? 4.779 6.355 -10.560 1.00 90.94 193 VAL A C 1
ATOM 1526 O O . VAL A 1 193 ? 5.811 5.682 -10.465 1.00 90.94 193 VAL A O 1
ATOM 1529 N N . ASP A 1 194 ? 4.806 7.581 -11.075 1.00 91.44 194 ASP A N 1
ATOM 1530 C CA . ASP A 1 194 ? 6.026 8.352 -11.336 1.00 91.44 194 ASP A CA 1
ATOM 1531 C C . ASP A 1 194 ? 6.541 9.019 -10.063 1.00 91.44 194 ASP A C 1
ATOM 1533 O O . ASP A 1 194 ? 5.841 9.806 -9.436 1.00 91.44 194 ASP A O 1
ATOM 1537 N N . VAL A 1 195 ? 7.785 8.711 -9.686 1.00 90.81 195 VAL A N 1
ATOM 1538 C CA . VAL A 1 195 ? 8.460 9.338 -8.538 1.00 90.81 195 VAL A CA 1
ATOM 1539 C C . VAL A 1 195 ? 9.736 10.041 -8.974 1.00 90.81 195 VAL A C 1
ATOM 1541 O O . VAL A 1 195 ? 10.433 9.593 -9.885 1.00 90.81 195 VAL A O 1
ATOM 1544 N N . SER A 1 196 ? 10.063 11.135 -8.289 1.00 88.88 196 SER A N 1
ATOM 1545 C CA . SER A 1 196 ? 11.207 12.003 -8.602 1.00 88.88 196 SER A CA 1
ATOM 1546 C C . SER A 1 196 ? 12.514 11.529 -7.969 1.00 88.88 196 SER A C 1
ATOM 1548 O O . SER A 1 196 ? 13.589 12.012 -8.326 1.00 88.88 196 SER A O 1
ATOM 1550 N N . TYR A 1 197 ? 12.443 10.591 -7.027 1.00 87.00 197 TYR A N 1
ATOM 1551 C CA . TYR A 1 197 ? 13.600 10.047 -6.327 1.00 87.00 197 TYR A CA 1
ATOM 1552 C C . TYR A 1 197 ? 13.521 8.521 -6.264 1.00 87.00 197 TYR A C 1
ATOM 1554 O O . TYR A 1 197 ? 12.438 7.946 -6.224 1.00 87.00 197 TYR A O 1
ATOM 1562 N N . GLY A 1 198 ? 14.679 7.860 -6.234 1.00 84.12 198 GLY A N 1
ATOM 1563 C CA . GLY A 1 198 ? 14.790 6.423 -5.984 1.00 84.12 198 GLY A CA 1
ATOM 1564 C C . GLY A 1 198 ? 14.952 6.082 -4.498 1.00 84.12 198 GLY A C 1
ATOM 1565 O O . GLY A 1 198 ? 15.127 6.954 -3.642 1.00 84.12 198 GLY A O 1
ATOM 1566 N N . GLY A 1 199 ? 14.939 4.784 -4.187 1.00 87.50 199 GLY A N 1
ATOM 1567 C CA . GLY A 1 199 ? 15.206 4.271 -2.840 1.00 87.50 199 GLY A CA 1
ATOM 1568 C C . GLY A 1 199 ? 14.135 4.649 -1.811 1.00 87.50 199 GLY A C 1
ATOM 1569 O O . GLY A 1 199 ? 12.951 4.696 -2.121 1.00 87.50 199 GLY A O 1
ATOM 1570 N N . GLU A 1 200 ? 14.550 4.897 -0.565 1.00 89.12 200 GLU A N 1
ATOM 1571 C CA . GLU A 1 200 ? 13.631 5.140 0.563 1.00 89.12 200 GLU A CA 1
ATOM 1572 C C . GLU A 1 200 ? 12.878 6.474 0.451 1.00 89.12 200 GLU A C 1
ATOM 1574 O O . GLU A 1 200 ? 11.722 6.568 0.849 1.00 89.12 200 GLU A O 1
ATOM 1579 N N . ASN A 1 201 ? 13.498 7.501 -0.137 1.00 90.25 201 ASN A N 1
ATOM 1580 C CA . ASN A 1 201 ? 12.817 8.775 -0.384 1.00 90.25 201 ASN A CA 1
ATOM 1581 C C . ASN A 1 201 ? 11.745 8.620 -1.469 1.00 90.25 201 ASN A C 1
ATOM 1583 O O . ASN A 1 201 ? 10.634 9.118 -1.308 1.00 90.25 201 ASN A O 1
ATOM 1587 N N . GLY A 1 202 ? 12.066 7.872 -2.531 1.00 90.50 202 GLY A N 1
ATOM 1588 C CA . GLY A 1 202 ? 11.103 7.487 -3.562 1.00 90.50 202 GLY A CA 1
ATOM 1589 C C . GLY A 1 202 ? 9.949 6.658 -3.014 1.00 90.50 202 GLY A C 1
ATOM 1590 O O . GLY A 1 202 ? 8.811 6.857 -3.415 1.00 90.50 202 GLY A O 1
ATOM 1591 N N . PHE A 1 203 ? 10.225 5.776 -2.052 1.00 92.62 203 PHE A N 1
ATOM 1592 C CA . PHE A 1 203 ? 9.197 4.985 -1.381 1.00 92.62 203 PHE A CA 1
ATOM 1593 C C . PHE A 1 203 ? 8.190 5.864 -0.631 1.00 92.62 203 PHE A C 1
ATOM 1595 O O . PHE A 1 203 ? 6.990 5.654 -0.758 1.00 92.62 203 PHE A O 1
ATOM 1602 N N . ASN A 1 204 ? 8.653 6.896 0.075 1.00 90.50 204 ASN A N 1
ATOM 1603 C CA . ASN A 1 204 ? 7.756 7.811 0.789 1.00 90.50 204 ASN A CA 1
ATOM 1604 C C . ASN A 1 204 ? 6.891 8.627 -0.169 1.00 90.50 204 ASN A C 1
ATOM 1606 O O . ASN A 1 204 ? 5.691 8.749 0.044 1.00 90.50 204 AS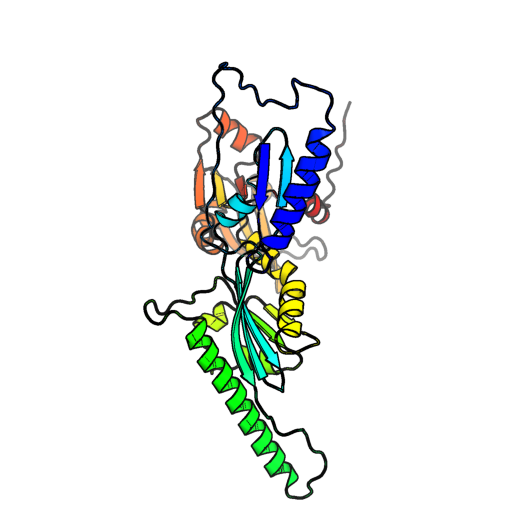N A O 1
ATOM 1610 N N . GLN A 1 205 ? 7.500 9.129 -1.243 1.00 90.44 205 GLN A N 1
ATOM 1611 C CA . GLN A 1 205 ? 6.775 9.858 -2.277 1.00 90.44 205 GLN A CA 1
ATOM 1612 C C . GLN A 1 205 ? 5.742 8.960 -2.974 1.00 90.44 205 GLN A C 1
ATOM 1614 O O . GLN A 1 205 ? 4.632 9.398 -3.252 1.00 90.44 205 GLN A O 1
ATOM 1619 N N . ALA A 1 206 ? 6.086 7.693 -3.230 1.00 90.62 206 ALA A N 1
ATOM 1620 C CA . ALA A 1 206 ? 5.161 6.728 -3.812 1.00 90.62 206 ALA A CA 1
ATOM 1621 C C . ALA A 1 206 ? 3.953 6.480 -2.902 1.00 90.62 206 ALA A C 1
ATOM 1623 O O . ALA A 1 206 ? 2.841 6.402 -3.410 1.00 90.62 206 ALA A O 1
ATOM 1624 N N . ILE A 1 207 ? 4.155 6.374 -1.584 1.00 89.12 207 ILE A N 1
ATOM 1625 C CA . ILE A 1 207 ? 3.060 6.203 -0.617 1.00 89.12 207 ILE A CA 1
ATOM 1626 C C . ILE A 1 207 ? 2.109 7.403 -0.670 1.00 89.12 207 ILE A C 1
ATOM 1628 O O . ILE A 1 207 ? 0.904 7.212 -0.770 1.00 89.12 207 ILE A O 1
ATOM 1632 N N . GLU A 1 208 ? 2.648 8.622 -0.661 1.00 86.81 208 GLU A N 1
ATOM 1633 C CA . GLU A 1 208 ? 1.851 9.854 -0.691 1.00 86.81 208 GLU A CA 1
ATOM 1634 C C . GLU A 1 208 ? 1.037 9.984 -1.986 1.00 86.81 208 GLU A C 1
ATOM 1636 O O . GLU A 1 208 ? -0.168 10.208 -1.939 1.00 86.81 208 GLU A O 1
ATOM 1641 N N . LEU A 1 209 ? 1.666 9.754 -3.143 1.00 87.00 209 LEU A N 1
ATOM 1642 C CA . LEU A 1 209 ? 0.990 9.819 -4.444 1.00 87.00 209 LEU A CA 1
ATOM 1643 C C . LEU A 1 209 ? -0.021 8.686 -4.659 1.00 87.00 209 LEU A C 1
ATOM 1645 O O . LEU A 1 209 ? -0.961 8.842 -5.431 1.00 87.00 209 LEU A O 1
ATOM 1649 N N . SER A 1 210 ? 0.175 7.542 -4.004 1.00 84.31 210 SER A N 1
ATOM 1650 C CA . SER A 1 210 ? -0.735 6.399 -4.128 1.00 84.31 210 SER A CA 1
ATOM 1651 C C . SER A 1 210 ? -1.869 6.427 -3.111 1.00 84.31 210 SER A C 1
ATOM 1653 O O . SER A 1 210 ? -2.747 5.576 -3.201 1.00 84.31 210 SER A O 1
ATOM 1655 N N . ALA A 1 211 ? -1.865 7.364 -2.156 1.00 80.62 211 ALA A N 1
ATOM 1656 C CA . ALA A 1 211 ? -2.857 7.420 -1.085 1.00 80.62 211 ALA A CA 1
ATOM 1657 C C . ALA A 1 211 ? -4.287 7.476 -1.640 1.00 80.62 211 ALA A C 1
ATOM 1659 O O . ALA A 1 211 ? -5.129 6.692 -1.224 1.00 80.62 211 ALA A O 1
ATOM 1660 N N . GLU A 1 212 ? -4.528 8.311 -2.652 1.00 78.50 212 GLU A N 1
ATOM 1661 C CA . GLU A 1 212 ? -5.833 8.415 -3.312 1.00 78.50 212 GL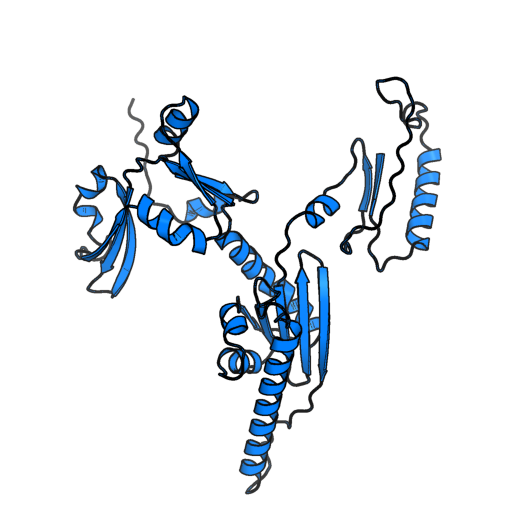U A CA 1
ATOM 1662 C C . GLU A 1 212 ? -6.236 7.102 -3.998 1.00 78.50 212 GLU A C 1
ATOM 1664 O O . GLU A 1 212 ? -7.351 6.624 -3.831 1.00 78.50 212 GLU A O 1
ATOM 1669 N N . THR A 1 213 ? -5.317 6.451 -4.719 1.00 76.94 213 THR A N 1
ATOM 1670 C CA . THR A 1 213 ? -5.618 5.170 -5.380 1.00 76.94 213 THR A CA 1
ATOM 1671 C C . THR A 1 213 ? -5.880 4.049 -4.375 1.00 76.94 213 THR A C 1
ATOM 1673 O O . THR A 1 213 ? -6.704 3.177 -4.635 1.00 76.94 213 THR A O 1
ATOM 1676 N N . LEU A 1 214 ? -5.182 4.058 -3.237 1.00 74.50 214 LEU A N 1
ATOM 1677 C CA . LEU A 1 214 ? -5.385 3.096 -2.157 1.00 74.50 214 LEU A CA 1
ATOM 1678 C C . LEU A 1 214 ? -6.738 3.312 -1.469 1.00 74.50 214 LEU A C 1
ATOM 1680 O O . LEU A 1 214 ? -7.449 2.334 -1.251 1.00 74.50 214 LEU A O 1
ATOM 1684 N N . SER A 1 215 ? -7.125 4.565 -1.210 1.00 68.31 215 SER A N 1
ATOM 1685 C CA . SER A 1 215 ? -8.462 4.907 -0.708 1.00 68.31 215 SER A CA 1
ATOM 1686 C C . SER A 1 215 ? -9.550 4.484 -1.691 1.00 68.31 215 SER A C 1
ATOM 1688 O O . SER A 1 215 ? -10.470 3.776 -1.305 1.00 68.31 215 SER A O 1
ATOM 1690 N N . ASN A 1 216 ? -9.397 4.793 -2.980 1.00 65.19 216 ASN A N 1
ATOM 1691 C CA . ASN A 1 216 ? -10.370 4.402 -4.001 1.00 65.19 216 ASN A CA 1
ATOM 1692 C C . ASN A 1 216 ? -10.468 2.872 -4.153 1.00 65.19 216 ASN A C 1
ATOM 1694 O O . ASN A 1 216 ? -11.540 2.336 -4.420 1.00 65.19 216 ASN A O 1
ATOM 1698 N N . ALA A 1 217 ? -9.361 2.142 -3.984 1.00 59.19 217 ALA A N 1
ATOM 1699 C CA . ALA A 1 217 ? -9.367 0.679 -4.012 1.00 59.19 217 ALA A CA 1
ATOM 1700 C C . ALA A 1 217 ? -10.117 0.079 -2.811 1.00 59.19 217 ALA A C 1
ATOM 1702 O O . ALA A 1 217 ? -10.783 -0.944 -2.970 1.00 59.19 217 ALA A O 1
ATOM 1703 N N . LEU A 1 218 ? -10.040 0.725 -1.644 1.00 54.72 218 LEU A N 1
ATOM 1704 C CA . LEU A 1 218 ? -10.877 0.403 -0.485 1.00 54.72 218 LEU A CA 1
ATOM 1705 C C . LEU A 1 218 ? -12.346 0.779 -0.751 1.00 54.72 218 LEU A C 1
ATOM 1707 O O . LEU A 1 218 ? -13.243 0.008 -0.419 1.00 54.72 218 LEU A O 1
ATOM 1711 N N . GLU A 1 219 ? -12.596 1.897 -1.442 1.00 53.47 219 GLU A N 1
ATOM 1712 C CA . GLU A 1 219 ? -13.943 2.347 -1.822 1.00 53.47 219 GLU A CA 1
ATOM 1713 C C . GLU A 1 219 ? -14.642 1.431 -2.828 1.00 53.47 219 GLU A C 1
ATOM 1715 O O . GLU A 1 219 ? -15.854 1.231 -2.753 1.00 53.47 219 GLU A O 1
ATOM 1720 N N . MET A 1 220 ? -13.897 0.788 -3.728 1.00 54.53 220 MET A N 1
ATOM 1721 C CA . MET A 1 220 ? -14.450 -0.236 -4.625 1.00 54.53 220 MET A CA 1
ATOM 1722 C C . MET A 1 220 ? -14.972 -1.480 -3.874 1.00 54.53 220 MET A C 1
ATOM 1724 O O . MET A 1 220 ? -15.709 -2.271 -4.464 1.00 54.53 220 MET A O 1
ATOM 1728 N N . GLY A 1 221 ? -14.634 -1.626 -2.586 1.00 53.59 221 GLY A N 1
ATOM 1729 C CA . GLY A 1 221 ? -15.203 -2.589 -1.637 1.00 53.59 221 GLY A CA 1
ATOM 1730 C C . GLY A 1 221 ? -15.952 -1.933 -0.468 1.00 53.59 221 GLY A C 1
ATOM 1731 O O . GLY A 1 221 ? -16.110 -2.563 0.574 1.00 53.59 221 GLY A O 1
ATOM 1732 N N . ALA A 1 222 ? -16.404 -0.678 -0.613 1.00 57.91 222 ALA A N 1
ATOM 1733 C CA . ALA A 1 222 ? -16.937 0.145 0.481 1.00 57.91 222 ALA A CA 1
ATOM 1734 C C . ALA A 1 222 ? -18.155 -0.440 1.206 1.00 57.91 222 ALA A C 1
ATOM 1736 O O . ALA A 1 222 ? -18.452 -0.014 2.320 1.00 57.91 222 ALA A O 1
ATOM 1737 N N . VAL A 1 223 ? -18.894 -1.358 0.579 1.00 59.66 223 VAL A N 1
ATOM 1738 C CA . VAL A 1 223 ? -20.124 -1.930 1.136 1.00 59.66 223 VAL A CA 1
ATOM 1739 C C . VAL A 1 223 ? -19.820 -3.287 1.764 1.00 59.66 223 VAL A C 1
ATOM 1741 O O . VAL A 1 223 ? -19.601 -4.264 1.053 1.00 59.66 223 VAL A O 1
ATOM 1744 N N . GLU A 1 224 ? -19.868 -3.358 3.094 1.00 72.00 224 GLU A N 1
ATOM 1745 C CA . GLU A 1 224 ? -19.677 -4.601 3.852 1.00 72.00 224 GLU A CA 1
ATOM 1746 C C . GLU A 1 224 ? -20.858 -5.551 3.633 1.00 72.00 224 GLU A C 1
ATOM 1748 O O . GLU A 1 224 ? -20.698 -6.729 3.292 1.00 72.00 224 GLU A O 1
ATOM 1753 N N . ILE A 1 225 ? -22.068 -5.009 3.802 1.00 78.81 225 ILE A N 1
ATOM 1754 C CA . ILE A 1 225 ? -23.330 -5.740 3.703 1.00 78.81 225 ILE A CA 1
ATOM 1755 C C . ILE A 1 225 ? -24.230 -5.011 2.715 1.00 78.81 225 ILE A C 1
ATOM 1757 O O . ILE A 1 225 ? -24.722 -3.914 2.988 1.00 78.81 225 ILE A O 1
ATOM 1761 N N . LEU A 1 226 ? -24.452 -5.632 1.564 1.00 81.75 226 LEU A N 1
ATOM 1762 C CA . LEU A 1 226 ? -25.423 -5.200 0.574 1.00 81.75 226 LEU A CA 1
ATOM 1763 C C . LEU A 1 226 ? -26.770 -5.848 0.905 1.00 81.75 226 LEU A C 1
ATOM 1765 O O . LEU A 1 226 ? -26.927 -7.066 0.830 1.00 81.75 226 LEU A O 1
ATOM 1769 N N . ILE A 1 227 ? -27.741 -5.020 1.268 1.00 85.06 227 ILE A N 1
ATOM 1770 C CA . ILE A 1 227 ? -29.089 -5.426 1.653 1.00 85.06 227 ILE A CA 1
ATOM 1771 C C . ILE A 1 227 ? -30.018 -5.183 0.465 1.00 85.06 227 ILE A C 1
ATOM 1773 O O . ILE A 1 227 ? -30.214 -4.043 0.038 1.00 85.06 227 ILE A O 1
ATOM 1777 N N . VAL A 1 228 ? -30.618 -6.250 -0.061 1.00 85.38 228 VAL A N 1
ATOM 1778 C CA . VAL A 1 228 ? -31.505 -6.168 -1.229 1.00 85.38 228 VAL A CA 1
ATOM 1779 C C . VAL A 1 228 ? -32.859 -6.789 -0.914 1.00 85.38 228 VAL A C 1
ATOM 1781 O O . VAL A 1 228 ? -32.956 -7.865 -0.324 1.00 85.38 228 VAL A O 1
ATOM 1784 N N . TRP A 1 229 ? -33.936 -6.116 -1.309 1.00 85.12 229 TRP A N 1
ATOM 1785 C CA . TRP A 1 229 ? -35.275 -6.682 -1.210 1.00 85.12 229 TRP A CA 1
ATOM 1786 C C . TRP A 1 229 ? -35.467 -7.817 -2.226 1.00 85.12 229 TRP A C 1
ATOM 1788 O O . TRP A 1 229 ? -35.177 -7.661 -3.410 1.00 85.12 229 TRP A O 1
ATOM 1798 N N . GLU A 1 230 ? -35.999 -8.958 -1.778 1.00 83.88 230 GLU A N 1
ATOM 1799 C CA . GLU A 1 230 ? -36.195 -10.156 -2.616 1.00 83.88 230 GLU A CA 1
ATOM 1800 C C . GLU A 1 230 ? -37.063 -9.916 -3.867 1.00 83.88 230 GLU A C 1
ATOM 1802 O O . GLU A 1 230 ? -36.879 -10.585 -4.880 1.00 83.88 230 GLU A O 1
ATOM 1807 N N . ASN A 1 231 ? -37.983 -8.946 -3.814 1.00 83.38 231 ASN A N 1
ATOM 1808 C CA . ASN A 1 231 ? -38.894 -8.606 -4.912 1.00 83.38 231 ASN A CA 1
ATOM 1809 C C . ASN A 1 231 ? -38.546 -7.247 -5.535 1.00 83.38 231 ASN A C 1
ATOM 1811 O O . ASN A 1 231 ? -39.428 -6.440 -5.828 1.00 83.38 231 ASN A O 1
ATOM 1815 N N . LEU A 1 232 ? -37.251 -6.970 -5.693 1.00 80.75 232 LEU A N 1
ATOM 1816 C CA . LEU A 1 232 ? -36.778 -5.756 -6.341 1.00 80.75 232 LEU A CA 1
ATOM 1817 C C . LEU A 1 232 ? -37.134 -5.760 -7.839 1.00 80.75 232 LEU A C 1
ATOM 1819 O O . LEU A 1 232 ? -36.550 -6.494 -8.635 1.00 80.75 232 LEU A O 1
ATOM 1823 N N . ASP A 1 233 ? -38.054 -4.882 -8.229 1.00 80.12 233 ASP A N 1
ATOM 1824 C CA . ASP A 1 233 ? -38.569 -4.749 -9.598 1.00 80.12 233 ASP A CA 1
ATOM 1825 C C . ASP A 1 233 ? -37.730 -3.791 -10.472 1.00 80.12 233 ASP A C 1
ATOM 1827 O O . ASP A 1 233 ? -38.267 -3.011 -11.263 1.00 80.12 233 ASP A O 1
ATOM 1831 N N . ILE A 1 234 ? -36.401 -3.860 -10.336 1.00 82.25 234 ILE A N 1
ATOM 1832 C CA . ILE A 1 234 ? -35.444 -3.064 -11.117 1.00 82.25 234 ILE A CA 1
ATOM 1833 C C . ILE A 1 234 ? -34.691 -3.973 -12.082 1.00 82.25 234 ILE A C 1
ATOM 1835 O O . ILE A 1 234 ? -34.150 -5.019 -11.708 1.00 82.25 234 ILE A O 1
ATOM 1839 N N . THR A 1 235 ? -34.624 -3.555 -13.340 1.00 83.06 235 THR A N 1
ATOM 1840 C CA . THR A 1 235 ? -33.894 -4.267 -14.392 1.00 83.06 235 THR A CA 1
ATOM 1841 C C . THR A 1 235 ? -32.729 -3.424 -14.895 1.00 83.06 235 THR A C 1
ATOM 1843 O O . THR A 1 235 ? -32.845 -2.208 -15.057 1.00 83.06 235 THR A O 1
ATOM 1846 N N . ARG A 1 236 ? -31.581 -4.073 -15.102 1.00 82.06 236 ARG A N 1
ATOM 1847 C CA . ARG A 1 236 ? -30.357 -3.463 -15.619 1.00 82.06 236 ARG A CA 1
ATOM 1848 C C . ARG A 1 236 ? -30.297 -3.680 -17.128 1.00 82.06 236 ARG A C 1
ATOM 1850 O O . ARG A 1 236 ? -30.296 -4.822 -17.591 1.00 82.06 236 ARG A O 1
ATOM 1857 N N . TYR A 1 237 ? -30.228 -2.580 -17.871 1.00 82.31 237 TYR A N 1
ATOM 1858 C CA . TYR A 1 237 ? -30.092 -2.558 -19.323 1.00 82.31 237 TYR A CA 1
ATOM 1859 C C . TYR A 1 237 ? -28.698 -2.094 -19.710 1.00 82.31 237 TYR A C 1
ATOM 1861 O O . TYR A 1 237 ? -28.248 -1.029 -19.282 1.00 82.31 237 TYR A O 1
ATOM 1869 N N . VAL A 1 238 ? -28.041 -2.877 -20.558 1.00 83.19 238 VAL A N 1
ATOM 1870 C CA . VAL A 1 238 ? -26.827 -2.457 -21.256 1.00 83.19 238 VAL A CA 1
ATOM 1871 C C . VAL A 1 238 ? -27.253 -2.012 -22.645 1.00 83.19 238 VAL A C 1
ATOM 1873 O O . VAL A 1 238 ? -27.606 -2.829 -23.498 1.00 83.19 238 VAL A O 1
ATOM 1876 N N . LEU A 1 239 ? -27.287 -0.700 -22.832 1.00 82.81 239 LEU A N 1
ATOM 1877 C CA . LEU A 1 239 ? -27.669 -0.053 -24.074 1.00 82.81 239 LEU A CA 1
ATOM 1878 C C . LEU A 1 239 ? -26.411 0.297 -24.858 1.00 82.81 239 LEU A C 1
ATOM 1880 O O . LEU A 1 239 ? -25.447 0.808 -24.289 1.00 82.81 239 LEU A O 1
ATOM 1884 N N . LYS A 1 240 ? -26.413 0.048 -26.163 1.00 79.88 240 LYS A N 1
ATOM 1885 C CA . LYS A 1 240 ? -25.311 0.436 -27.040 1.00 79.88 240 LYS A CA 1
ATOM 1886 C C . LYS A 1 240 ? -25.809 1.410 -28.095 1.00 79.88 240 LYS A C 1
ATOM 1888 O O . LYS A 1 240 ? -26.777 1.125 -28.801 1.00 79.88 240 LYS A O 1
ATOM 1893 N N . ASN A 1 241 ? -25.129 2.545 -28.230 1.00 77.12 241 ASN A N 1
ATOM 1894 C CA . ASN A 1 241 ? -25.380 3.460 -29.333 1.00 77.12 241 ASN A CA 1
ATOM 1895 C C . ASN A 1 241 ? -24.688 2.925 -30.601 1.00 77.12 241 ASN A C 1
ATOM 1897 O O . ASN A 1 241 ? -23.487 2.646 -30.613 1.00 77.12 241 ASN A O 1
ATOM 1901 N N . ILE A 1 242 ? -25.453 2.757 -31.679 1.00 71.69 242 ILE A N 1
ATOM 1902 C CA . ILE A 1 242 ? -24.963 2.223 -32.959 1.00 71.69 242 ILE A CA 1
ATOM 1903 C C . ILE A 1 242 ? -24.061 3.244 -33.677 1.00 71.69 242 ILE A C 1
ATOM 1905 O O . ILE A 1 242 ? -23.146 2.854 -34.402 1.00 71.69 242 ILE A O 1
ATOM 1909 N N . ALA A 1 243 ? -24.294 4.543 -33.470 1.00 69.25 243 ALA A N 1
ATOM 1910 C CA . ALA A 1 243 ? -23.565 5.620 -34.133 1.00 69.25 243 ALA A CA 1
ATOM 1911 C C . ALA A 1 243 ? -22.229 5.949 -33.447 1.00 69.25 243 ALA A C 1
ATOM 1913 O O . ALA A 1 243 ? -21.233 6.163 -34.137 1.00 69.25 243 ALA A O 1
ATOM 1914 N N . THR A 1 244 ? -22.193 5.974 -32.110 1.00 67.25 244 THR A N 1
ATOM 1915 C CA . THR A 1 244 ? -20.984 6.326 -31.335 1.00 67.25 244 THR A CA 1
ATOM 1916 C C . THR A 1 244 ? -20.227 5.103 -30.816 1.00 67.25 244 THR A C 1
ATOM 1918 O O . THR A 1 244 ? -19.038 5.190 -30.517 1.00 67.25 244 THR A O 1
ATOM 1921 N N . GLY A 1 245 ? -20.881 3.938 -30.749 1.00 69.19 245 GLY A N 1
ATOM 1922 C CA . GLY A 1 245 ? -20.317 2.722 -30.161 1.00 69.19 245 GLY A CA 1
ATOM 1923 C C . GLY A 1 245 ? -20.252 2.743 -28.631 1.00 69.19 245 GLY A C 1
ATOM 1924 O O . GLY A 1 245 ? -19.737 1.786 -28.050 1.00 69.19 245 GLY A O 1
ATOM 1925 N N . GLU A 1 246 ? -20.767 3.794 -27.989 1.00 73.69 246 GLU A N 1
ATOM 1926 C CA . GLU A 1 246 ? -20.767 3.962 -26.536 1.00 73.69 246 GLU A CA 1
ATOM 1927 C C . GLU A 1 246 ? -21.773 3.026 -25.864 1.00 73.69 246 GLU A C 1
ATOM 1929 O O . GLU A 1 246 ? -22.859 2.754 -26.387 1.00 73.69 246 GLU A O 1
ATOM 1934 N N . ILE A 1 247 ? -21.378 2.508 -24.700 1.00 78.75 247 ILE A N 1
ATOM 1935 C CA . ILE A 1 247 ? -22.164 1.578 -23.893 1.00 78.75 247 ILE A CA 1
ATOM 1936 C C . ILE A 1 247 ? -22.683 2.347 -22.681 1.00 78.75 247 ILE A C 1
ATOM 1938 O O . ILE A 1 247 ? -21.897 2.785 -21.843 1.00 78.75 247 ILE A O 1
ATOM 1942 N N . ILE A 1 248 ? -24.001 2.491 -22.585 1.00 76.00 248 ILE A N 1
ATOM 1943 C CA . ILE A 1 248 ? -24.693 3.189 -21.502 1.00 76.00 248 ILE A CA 1
ATOM 1944 C C . ILE A 1 248 ? -25.434 2.148 -20.669 1.00 76.00 248 ILE A C 1
ATOM 1946 O O . ILE A 1 248 ? -26.202 1.338 -21.189 1.00 76.00 248 ILE A O 1
ATOM 1950 N N . ILE A 1 249 ? -25.219 2.168 -19.357 1.00 78.75 249 ILE A N 1
ATOM 1951 C CA . ILE A 1 249 ? -25.915 1.282 -18.424 1.00 78.75 249 ILE A CA 1
ATOM 1952 C C . ILE A 1 249 ? -27.062 2.074 -17.800 1.00 78.75 249 ILE A C 1
ATOM 1954 O O . ILE A 1 249 ? -26.820 3.094 -17.160 1.00 78.75 249 ILE A O 1
ATOM 1958 N N . LYS A 1 250 ? -28.301 1.603 -17.967 1.00 78.12 250 LYS A N 1
ATOM 1959 C CA . LYS A 1 250 ? -29.488 2.196 -17.329 1.00 78.12 250 LYS A CA 1
ATOM 1960 C C . LYS A 1 250 ? -30.160 1.189 -16.401 1.00 78.12 250 LYS A C 1
ATOM 1962 O O . LYS A 1 250 ? -30.277 0.009 -16.732 1.00 78.12 250 LYS A O 1
ATOM 1967 N N . HIS A 1 251 ? -30.633 1.663 -15.254 1.00 79.62 251 HIS A N 1
ATOM 1968 C CA . HIS A 1 251 ? -31.465 0.896 -14.329 1.00 79.62 251 HIS A CA 1
ATOM 1969 C C . HIS A 1 251 ? -32.894 1.417 -14.450 1.00 79.62 251 HIS A C 1
ATOM 1971 O O . HIS A 1 251 ? -33.123 2.607 -14.256 1.00 79.62 251 HIS A O 1
ATOM 1977 N N . LEU A 1 252 ? -33.834 0.555 -14.835 1.00 80.38 252 LEU A N 1
ATOM 1978 C CA . LEU A 1 252 ? -35.215 0.954 -15.109 1.00 80.38 252 LEU A CA 1
ATOM 1979 C C . LEU A 1 252 ? -36.187 0.097 -14.298 1.00 80.38 252 LEU A C 1
ATOM 1981 O O . LEU A 1 252 ? -36.039 -1.131 -14.216 1.00 80.38 252 LEU A O 1
ATOM 1985 N N . ASN A 1 253 ? -37.210 0.755 -13.754 1.00 78.81 253 ASN A N 1
ATOM 1986 C CA . ASN A 1 253 ? -38.370 0.103 -13.148 1.00 78.81 253 ASN A CA 1
ATOM 1987 C C . ASN A 1 253 ? -39.372 -0.331 -14.228 1.00 78.81 253 ASN A C 1
ATOM 1989 O O . ASN A 1 253 ? -39.376 0.203 -15.340 1.00 78.81 253 ASN A O 1
ATOM 1993 N N . LYS A 1 254 ? -40.293 -1.241 -13.882 1.00 74.81 254 LYS A N 1
ATOM 1994 C CA . LYS A 1 254 ? -41.353 -1.727 -14.796 1.00 74.81 254 LYS A CA 1
ATOM 1995 C C . LYS A 1 254 ? -42.189 -0.608 -15.437 1.00 74.81 254 LYS A C 1
ATOM 1997 O O . LYS A 1 254 ? -42.628 -0.746 -16.573 1.00 74.81 254 LYS A O 1
ATOM 2002 N N . GLU A 1 255 ? -42.399 0.502 -14.733 1.00 74.50 255 GLU A N 1
ATOM 2003 C CA . GLU A 1 255 ? -43.151 1.658 -15.245 1.00 74.50 255 GLU A CA 1
ATOM 2004 C C . GLU A 1 255 ? -42.328 2.494 -16.237 1.00 74.50 255 GLU A C 1
ATOM 2006 O O . GLU A 1 255 ? -42.847 2.984 -17.236 1.00 74.50 255 GLU A O 1
ATOM 2011 N N . GLN A 1 256 ? -41.019 2.602 -16.007 1.00 67.62 256 GLN A N 1
ATOM 2012 C CA . GLN A 1 256 ? -40.092 3.337 -16.868 1.00 67.62 256 GLN A CA 1
ATOM 2013 C C . GLN A 1 256 ? -39.693 2.532 -18.112 1.00 67.62 256 GLN A C 1
ATOM 2015 O O . GLN A 1 256 ? -39.332 3.126 -19.127 1.00 67.62 256 GLN A O 1
ATOM 2020 N N . GLU A 1 257 ? -39.800 1.201 -18.066 1.00 63.34 257 GLU A N 1
ATOM 2021 C CA . GLU A 1 257 ? -39.653 0.318 -19.231 1.00 63.34 257 GLU A CA 1
ATOM 2022 C C . GLU A 1 257 ? -40.730 0.590 -20.296 1.00 63.34 257 GLU A C 1
ATOM 2024 O O . GLU A 1 257 ? -40.459 0.483 -21.491 1.00 63.34 257 GLU A O 1
ATOM 2029 N N . ALA A 1 258 ? -41.936 0.997 -19.885 1.00 67.19 258 ALA A N 1
ATOM 2030 C CA . ALA A 1 258 ? -43.023 1.317 -20.810 1.00 67.19 258 ALA A CA 1
ATOM 2031 C C . ALA A 1 258 ? -42.767 2.604 -21.622 1.00 67.19 258 ALA A C 1
ATOM 2033 O O . ALA A 1 258 ? -43.343 2.787 -22.698 1.00 67.19 258 ALA A O 1
ATOM 2034 N N . ASN A 1 259 ? -41.884 3.484 -21.139 1.00 73.31 259 ASN A N 1
ATOM 2035 C CA . ASN A 1 259 ? -41.585 4.761 -21.774 1.00 73.31 259 ASN A CA 1
ATOM 2036 C C . ASN A 1 259 ? -40.467 4.610 -22.816 1.00 73.31 259 ASN A C 1
ATOM 2038 O O . ASN A 1 259 ? -39.281 4.548 -22.496 1.00 73.31 259 ASN A O 1
ATOM 2042 N N . GLN A 1 260 ? -40.848 4.629 -24.098 1.00 67.62 260 GLN A N 1
ATOM 2043 C CA . GLN A 1 260 ? -39.923 4.536 -25.240 1.00 67.62 260 GLN A CA 1
ATOM 2044 C C . GLN A 1 260 ? -38.895 5.681 -25.316 1.00 67.62 260 GLN A C 1
ATOM 2046 O O . GLN A 1 260 ? -37.882 5.547 -25.999 1.00 67.62 260 GLN A O 1
ATOM 2051 N N . SER A 1 261 ? -39.116 6.792 -24.607 1.00 67.75 261 SER A N 1
ATOM 2052 C CA . SER A 1 261 ? -38.150 7.891 -24.482 1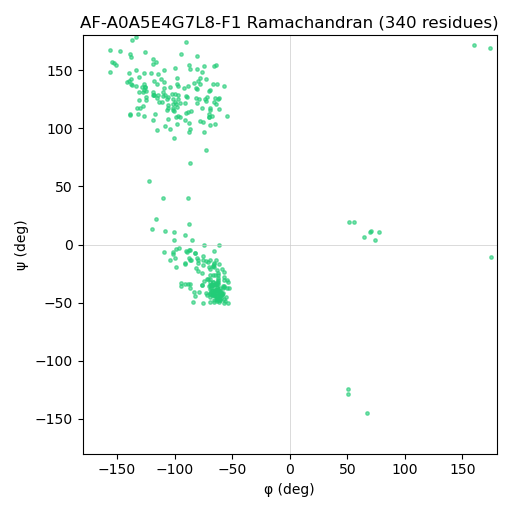.00 67.75 261 SER A CA 1
ATOM 2053 C C . SER A 1 261 ? -36.853 7.461 -23.794 1.00 67.75 261 SER A C 1
ATOM 2055 O O . SER A 1 261 ? -35.788 7.958 -24.142 1.00 67.75 261 SER A O 1
ATOM 2057 N N . ASN A 1 262 ? -36.913 6.491 -22.876 1.00 66.00 262 ASN A N 1
ATOM 2058 C CA . ASN A 1 262 ? -35.753 6.052 -22.095 1.00 66.00 262 ASN A CA 1
ATOM 2059 C C . ASN A 1 262 ? -34.722 5.265 -22.924 1.00 66.00 262 ASN A C 1
ATOM 2061 O O . ASN A 1 262 ? -33.571 5.123 -22.502 1.00 66.00 262 ASN A O 1
ATOM 2065 N N . PHE A 1 263 ? -35.113 4.814 -24.119 1.00 66.06 263 PHE A N 1
ATOM 2066 C CA . PHE A 1 263 ? -34.273 4.107 -25.089 1.00 66.06 263 PHE A CA 1
ATOM 2067 C C . PHE A 1 263 ? -33.777 5.014 -26.224 1.00 66.06 263 PHE A C 1
ATOM 2069 O O . PHE A 1 263 ? -33.246 4.522 -27.218 1.00 66.06 263 PHE A O 1
ATOM 2076 N N . ARG A 1 264 ? -33.948 6.334 -26.100 1.00 69.06 264 ARG A N 1
ATOM 2077 C CA . ARG A 1 264 ? -33.405 7.314 -27.044 1.00 69.06 264 ARG A CA 1
ATOM 2078 C C . ARG A 1 264 ? -32.275 8.096 -26.395 1.00 69.06 264 ARG A C 1
ATOM 2080 O O . ARG A 1 264 ? -32.334 8.421 -25.210 1.00 69.06 264 ARG A O 1
ATOM 2087 N N . ASP A 1 265 ? -31.237 8.346 -27.178 1.00 64.06 265 ASP A N 1
ATOM 2088 C CA . ASP A 1 265 ? -30.113 9.181 -26.768 1.00 64.06 265 ASP A CA 1
ATOM 2089 C C . ASP A 1 265 ? -30.561 10.661 -26.719 1.00 64.06 265 ASP A C 1
ATOM 2091 O O . ASP A 1 265 ? -31.139 11.127 -27.715 1.00 64.06 265 ASP A O 1
ATOM 2095 N N . PRO A 1 266 ? -30.362 11.389 -25.599 1.00 65.00 266 PRO A N 1
ATOM 2096 C CA . PRO A 1 266 ? -30.790 12.784 -25.452 1.00 65.00 266 PRO A CA 1
ATOM 2097 C C . PRO A 1 266 ? -30.216 13.724 -26.524 1.00 65.00 266 PRO A C 1
ATOM 2099 O O . PRO A 1 266 ? -30.910 14.656 -26.931 1.00 65.00 266 PRO A O 1
ATOM 2102 N N . ASP A 1 267 ? -29.017 13.449 -27.048 1.00 61.19 267 ASP A N 1
ATOM 2103 C CA . ASP A 1 267 ? -28.322 14.378 -27.951 1.00 61.19 267 ASP A CA 1
ATOM 2104 C C . ASP A 1 267 ? -28.563 14.099 -29.440 1.00 61.19 267 ASP A C 1
ATOM 2106 O O . ASP A 1 267 ? -28.642 15.016 -30.261 1.00 61.19 267 ASP A O 1
ATOM 2110 N N . THR A 1 268 ? -28.685 12.826 -29.825 1.00 58.03 268 THR A N 1
ATOM 2111 C CA . THR A 1 268 ? -28.795 12.423 -31.242 1.00 58.03 268 THR A CA 1
ATOM 2112 C C . THR A 1 268 ? -30.177 11.919 -31.637 1.00 58.03 268 THR A C 1
ATOM 2114 O O . THR A 1 268 ? -30.410 11.685 -32.825 1.00 58.03 268 THR A O 1
ATOM 2117 N N . SER A 1 269 ? -31.107 11.751 -30.682 1.00 59.97 269 SER A N 1
ATOM 2118 C CA . SER A 1 269 ? -32.415 11.105 -30.911 1.00 59.97 269 SER A CA 1
ATOM 2119 C C . SER A 1 269 ? -32.309 9.734 -31.602 1.00 59.97 269 SER A C 1
ATOM 2121 O O . SER A 1 269 ? -33.279 9.252 -32.191 1.00 59.97 269 SER A O 1
ATOM 2123 N N . ALA A 1 270 ? -31.130 9.107 -31.550 1.00 63.56 270 ALA A N 1
ATOM 2124 C CA . ALA A 1 270 ? -30.881 7.785 -32.093 1.00 63.56 270 ALA A CA 1
ATOM 2125 C C . ALA A 1 270 ? -31.441 6.729 -31.132 1.00 63.56 270 ALA A C 1
ATOM 2127 O O . ALA A 1 270 ? -31.395 6.892 -29.910 1.00 63.56 270 ALA A O 1
ATOM 2128 N N . GLU A 1 271 ? -31.994 5.654 -31.690 1.00 66.00 271 GLU A N 1
ATOM 2129 C CA . GLU A 1 271 ? -32.486 4.523 -30.904 1.00 66.00 271 GLU A CA 1
ATOM 2130 C C . GLU A 1 271 ? -31.291 3.731 -30.359 1.00 66.00 271 GLU A C 1
ATOM 2132 O O . GLU A 1 271 ? -30.412 3.305 -31.113 1.00 66.00 271 GLU A O 1
ATOM 2137 N N . LEU A 1 272 ? -31.247 3.571 -29.038 1.00 72.69 272 LEU A N 1
ATOM 2138 C CA . LEU A 1 272 ? -30.242 2.778 -28.347 1.00 72.69 272 LEU A CA 1
ATOM 2139 C C . LEU A 1 272 ? -30.640 1.301 -28.418 1.00 72.69 272 LEU A C 1
ATOM 2141 O O . LEU A 1 272 ? -31.743 0.924 -28.015 1.00 72.69 272 LEU A O 1
ATOM 2145 N N . GLU A 1 273 ? -29.740 0.451 -28.908 1.00 75.81 273 GLU A N 1
ATOM 2146 C CA . GLU A 1 273 ? -29.998 -0.984 -29.000 1.00 75.81 273 GLU A CA 1
ATOM 2147 C C . GLU A 1 273 ? -29.775 -1.649 -27.638 1.00 75.81 273 GLU A C 1
ATOM 2149 O O . GLU A 1 273 ? -28.766 -1.411 -26.968 1.00 75.81 273 GLU A O 1
ATOM 2154 N N . VAL A 1 274 ? -30.713 -2.504 -27.226 1.00 79.19 274 VAL A N 1
ATOM 2155 C CA . VAL A 1 274 ? -30.582 -3.299 -26.002 1.00 79.19 274 VAL A CA 1
ATOM 2156 C C . VAL A 1 274 ? -29.656 -4.477 -26.284 1.00 79.19 274 VAL A C 1
ATOM 2158 O O . VAL A 1 274 ? -30.047 -5.429 -26.955 1.00 79.19 274 VAL A O 1
ATOM 2161 N N . GLN A 1 275 ? -28.432 -4.418 -25.763 1.00 79.81 275 GLN A N 1
ATOM 2162 C CA . GLN A 1 275 ? -27.461 -5.499 -25.907 1.00 79.81 275 GLN A CA 1
ATOM 2163 C C . GLN A 1 275 ? -27.697 -6.605 -24.876 1.00 79.81 275 GLN A C 1
ATOM 2165 O O . GLN A 1 275 ? -27.635 -7.786 -25.214 1.00 79.81 275 GLN A O 1
ATOM 2170 N N . ASP A 1 276 ? -27.947 -6.219 -23.625 1.00 79.25 276 ASP A N 1
ATOM 2171 C CA . ASP A 1 276 ? -28.172 -7.155 -22.529 1.00 79.25 276 ASP A CA 1
ATOM 2172 C C . ASP A 1 276 ? -29.269 -6.638 -21.593 1.00 79.25 276 ASP A C 1
ATOM 2174 O O . ASP A 1 276 ? -29.355 -5.436 -21.306 1.00 79.25 276 ASP A O 1
ATOM 2178 N N . LYS A 1 277 ? -30.119 -7.561 -21.142 1.00 83.88 277 LYS A N 1
ATOM 2179 C CA . LYS A 1 277 ? -31.247 -7.309 -20.243 1.00 83.88 277 LYS A CA 1
ATOM 2180 C C . LYS A 1 277 ? -31.197 -8.343 -19.133 1.00 83.88 277 LYS A C 1
ATOM 2182 O O . LYS A 1 277 ? -31.488 -9.515 -19.367 1.00 83.88 277 LYS A O 1
ATOM 2187 N N . MET A 1 278 ? -30.915 -7.888 -17.918 1.00 83.31 278 MET A N 1
ATOM 2188 C CA . MET A 1 278 ? -30.889 -8.761 -16.749 1.00 83.31 278 MET A CA 1
ATOM 2189 C C . MET A 1 278 ? -31.557 -8.109 -15.532 1.00 83.31 278 MET A C 1
ATOM 2191 O O . MET A 1 278 ? -31.419 -6.898 -15.330 1.00 83.31 278 MET A O 1
ATOM 2195 N N . PRO A 1 279 ? -32.288 -8.871 -14.699 1.00 86.12 279 PRO A N 1
ATOM 2196 C CA . PRO A 1 279 ? -32.766 -8.379 -13.411 1.00 86.12 279 PRO A CA 1
ATOM 2197 C C . PRO A 1 279 ? -31.600 -7.909 -12.539 1.00 86.12 279 PRO A C 1
ATOM 2199 O O . PRO A 1 279 ? -30.577 -8.591 -12.441 1.00 86.12 279 PRO A O 1
ATOM 2202 N N . LEU A 1 280 ? -31.750 -6.760 -11.873 1.00 82.50 280 LEU A N 1
ATOM 2203 C CA . LEU A 1 280 ? -30.676 -6.205 -11.045 1.00 82.50 280 LEU A CA 1
ATOM 2204 C C . LEU A 1 280 ? -30.339 -7.135 -9.864 1.00 82.50 280 LEU A C 1
ATOM 2206 O O . LEU A 1 280 ? -29.174 -7.295 -9.512 1.00 82.50 280 LEU A O 1
ATOM 2210 N N . LEU A 1 281 ? -31.352 -7.819 -9.325 1.00 83.81 281 LEU A N 1
ATOM 2211 C CA . LEU A 1 281 ? -31.210 -8.850 -8.294 1.00 83.81 281 LEU A CA 1
ATOM 2212 C C . LEU A 1 281 ? -30.275 -9.992 -8.731 1.00 83.81 281 LEU A C 1
ATOM 2214 O O . LEU A 1 281 ? -29.381 -10.400 -7.993 1.00 83.81 281 LEU A O 1
ATOM 2218 N N . GLU A 1 282 ? -30.475 -10.493 -9.950 1.00 84.56 282 GLU A N 1
ATOM 2219 C CA . GLU A 1 282 ? -29.678 -11.580 -10.522 1.00 84.56 282 GLU A CA 1
ATOM 2220 C C . GLU A 1 282 ? -28.256 -11.112 -10.839 1.00 84.56 282 GLU A C 1
ATOM 2222 O O . GLU A 1 282 ? -27.289 -11.843 -10.623 1.00 84.56 282 GLU A O 1
ATOM 2227 N N . TRP A 1 283 ? -28.105 -9.862 -11.282 1.00 83.50 283 TRP A N 1
ATOM 2228 C CA . TRP A 1 283 ? -26.789 -9.266 -11.463 1.00 83.50 283 TRP A CA 1
ATOM 2229 C C . TRP A 1 283 ? -26.014 -9.167 -10.143 1.00 83.50 283 TRP A C 1
ATOM 2231 O O . TRP A 1 283 ? -24.865 -9.611 -10.089 1.00 83.50 283 TRP A O 1
ATOM 2241 N N . PHE A 1 284 ? -26.640 -8.680 -9.064 1.00 82.12 284 PHE A N 1
ATOM 2242 C CA . PHE A 1 284 ? -26.009 -8.652 -7.741 1.00 82.12 284 PHE A CA 1
ATOM 2243 C C . PHE A 1 284 ? -25.623 -10.054 -7.270 1.00 82.12 284 PHE A C 1
ATOM 2245 O O . PHE A 1 284 ? -24.505 -10.243 -6.803 1.00 82.12 284 PHE A O 1
ATOM 2252 N N . ALA A 1 285 ? -26.481 -11.057 -7.464 1.00 81.75 285 ALA A N 1
ATOM 2253 C CA . ALA A 1 285 ? -26.172 -12.443 -7.107 1.00 81.75 285 ALA A CA 1
ATOM 2254 C C . ALA A 1 285 ? -24.972 -13.028 -7.879 1.00 81.75 285 ALA A C 1
ATOM 2256 O O . ALA A 1 285 ? -24.284 -13.914 -7.368 1.00 81.75 285 ALA A O 1
ATOM 2257 N N . ASN A 1 286 ? -24.684 -12.531 -9.081 1.00 81.81 286 ASN A N 1
ATOM 2258 C CA . ASN A 1 286 ? -23.531 -12.967 -9.867 1.00 81.81 286 ASN A CA 1
ATOM 2259 C C . ASN A 1 286 ? -22.254 -12.188 -9.520 1.00 81.81 286 ASN A C 1
ATOM 2261 O O . ASN A 1 286 ? -21.168 -12.772 -9.472 1.00 81.81 286 ASN A O 1
ATOM 2265 N N . GLU A 1 287 ? -22.382 -10.890 -9.249 1.00 78.31 287 GLU A N 1
ATOM 2266 C CA . GLU A 1 287 ? -21.243 -9.973 -9.181 1.00 78.31 287 GLU A CA 1
ATOM 2267 C C . GLU A 1 287 ? -20.832 -9.590 -7.746 1.00 78.31 287 GLU A C 1
ATOM 2269 O O . GLU A 1 287 ? -19.719 -9.103 -7.557 1.00 78.31 287 GLU A O 1
ATOM 2274 N N . TYR A 1 288 ? -21.645 -9.871 -6.713 1.00 74.06 288 TYR A N 1
ATOM 2275 C CA . TYR A 1 288 ? -21.356 -9.480 -5.317 1.00 74.06 288 TYR A CA 1
ATOM 2276 C C . TYR A 1 288 ? -19.968 -9.928 -4.828 1.00 74.06 288 TYR A C 1
ATOM 2278 O O . TYR A 1 288 ? -19.255 -9.179 -4.165 1.00 74.06 288 TYR A O 1
ATOM 2286 N N . LYS A 1 289 ? -19.519 -11.124 -5.239 1.00 71.56 289 LYS A N 1
ATOM 2287 C CA . LYS A 1 289 ? -18.187 -11.647 -4.887 1.00 71.56 289 LYS A CA 1
ATOM 2288 C C . LYS A 1 289 ? -17.040 -10.831 -5.476 1.00 71.56 289 LYS A C 1
ATOM 2290 O O . LYS A 1 289 ? -15.946 -10.871 -4.922 1.00 71.56 289 LYS A O 1
ATOM 2295 N N . ARG A 1 290 ? -17.253 -10.140 -6.601 1.00 67.88 290 ARG A N 1
ATOM 2296 C CA . ARG A 1 290 ? -16.224 -9.287 -7.213 1.00 67.88 290 ARG A CA 1
ATOM 2297 C C . ARG A 1 290 ? -16.026 -7.992 -6.435 1.00 67.88 290 ARG A C 1
ATOM 2299 O O . ARG A 1 290 ? -14.904 -7.510 -6.381 1.00 67.88 290 ARG A O 1
ATOM 2306 N N . PHE A 1 291 ? -17.091 -7.489 -5.815 1.00 66.38 291 PHE A N 1
ATOM 2307 C CA . PHE A 1 291 ? -17.071 -6.286 -4.982 1.00 66.38 291 PHE A CA 1
ATOM 2308 C C . PHE A 1 291 ? -16.689 -6.564 -3.522 1.00 66.38 291 PHE A C 1
ATOM 2310 O O . PHE A 1 291 ? -16.541 -5.633 -2.745 1.00 66.38 291 PHE A O 1
ATOM 2317 N N . GLY A 1 292 ? -16.523 -7.835 -3.136 1.00 68.19 292 GLY A N 1
ATOM 2318 C CA . GLY A 1 292 ? -16.138 -8.206 -1.772 1.00 68.19 292 GLY A CA 1
ATOM 2319 C C . GLY A 1 292 ? -17.231 -7.982 -0.722 1.00 68.19 292 GLY A C 1
ATOM 2320 O O . GLY A 1 292 ? -16.942 -8.088 0.465 1.00 68.19 292 GLY A O 1
ATOM 2321 N N . CYS A 1 293 ? -18.472 -7.718 -1.139 1.00 74.19 293 CYS A N 1
ATOM 2322 C CA . CYS A 1 293 ? -19.594 -7.482 -0.239 1.00 74.19 293 CYS A CA 1
ATOM 2323 C C . CYS A 1 293 ? -20.303 -8.786 0.156 1.00 74.19 293 CYS A C 1
ATOM 2325 O O . CYS A 1 293 ? -20.291 -9.784 -0.575 1.00 74.19 293 CYS A O 1
ATOM 2327 N N . THR A 1 294 ? -20.961 -8.785 1.314 1.00 78.62 294 THR A N 1
ATOM 2328 C CA . THR A 1 294 ? -21.921 -9.830 1.692 1.00 78.62 294 THR A CA 1
ATOM 2329 C C . THR A 1 294 ? -23.312 -9.435 1.204 1.00 78.62 294 THR A C 1
ATOM 2331 O O . THR A 1 294 ? -23.759 -8.318 1.436 1.00 78.62 294 THR A O 1
ATOM 2334 N N . LEU A 1 295 ? -23.983 -10.321 0.467 1.00 83.19 295 LEU A N 1
ATOM 2335 C CA . LEU A 1 295 ? -25.317 -10.062 -0.076 1.00 83.19 295 LEU A CA 1
ATOM 2336 C C . LEU A 1 295 ? -26.377 -10.685 0.836 1.00 83.19 295 LEU A C 1
ATOM 2338 O O . LEU A 1 295 ? -26.407 -11.907 0.985 1.00 83.19 295 LEU A O 1
ATOM 2342 N N . GLU A 1 296 ? -27.256 -9.856 1.394 1.00 86.31 296 GLU A N 1
ATOM 2343 C CA . GLU A 1 296 ? -28.355 -10.266 2.271 1.00 86.31 296 GLU A CA 1
ATOM 2344 C C . GLU A 1 296 ? -29.710 -9.912 1.649 1.00 86.31 296 GLU A C 1
ATOM 2346 O O . GLU A 1 296 ? -29.961 -8.768 1.257 1.00 86.31 296 GLU A O 1
ATOM 2351 N N . PHE A 1 297 ? -30.607 -10.900 1.582 1.00 86.69 297 PHE A N 1
ATOM 2352 C CA . PHE A 1 297 ? -31.959 -10.707 1.060 1.00 86.69 297 PHE A CA 1
ATOM 2353 C C . PHE A 1 297 ? -32.959 -10.469 2.187 1.00 86.69 297 PHE A C 1
ATOM 2355 O O . PHE A 1 297 ? -33.060 -11.255 3.130 1.00 86.69 297 PHE A O 1
ATOM 2362 N N . VAL A 1 298 ? -33.748 -9.403 2.063 1.00 86.50 298 VAL A N 1
ATOM 2363 C CA . VAL A 1 298 ? -34.755 -9.012 3.062 1.00 86.50 298 VAL A CA 1
ATOM 2364 C C . VAL A 1 298 ? -36.151 -9.098 2.457 1.00 86.50 298 VAL A C 1
ATOM 2366 O O . VAL A 1 298 ? -36.319 -9.044 1.241 1.00 86.50 298 VAL A O 1
ATOM 2369 N N . THR A 1 299 ? -37.170 -9.238 3.308 1.00 88.12 299 THR A N 1
ATOM 2370 C CA . THR A 1 299 ? -38.590 -9.281 2.919 1.00 88.12 299 THR A CA 1
ATOM 2371 C C . THR A 1 299 ? -39.356 -8.126 3.568 1.00 88.12 299 THR A C 1
ATOM 2373 O O . THR A 1 299 ? -38.947 -7.590 4.595 1.00 88.12 299 THR A O 1
ATOM 2376 N N . ASN A 1 300 ? -40.511 -7.757 3.019 1.00 87.75 300 ASN A N 1
ATOM 2377 C CA . ASN A 1 300 ? -41.328 -6.640 3.513 1.00 87.75 300 ASN A CA 1
ATOM 2378 C C . ASN A 1 300 ? -42.328 -7.038 4.621 1.00 87.75 300 ASN A C 1
ATOM 2380 O O . ASN A 1 300 ? -43.296 -6.321 4.866 1.00 87.75 300 ASN A O 1
ATOM 2384 N N . LYS A 1 301 ? -42.132 -8.194 5.269 1.00 86.62 301 LYS A N 1
ATOM 2385 C CA . LYS A 1 301 ? -43.081 -8.738 6.256 1.00 86.62 301 LYS A CA 1
ATOM 2386 C C . LYS A 1 301 ? -43.027 -8.036 7.615 1.00 86.62 301 LYS A C 1
ATOM 2388 O O . LYS A 1 301 ? -44.011 -8.091 8.348 1.00 86.62 301 LYS A O 1
ATOM 2393 N N . SER A 1 302 ? -41.901 -7.414 7.962 1.00 88.94 302 SER A N 1
ATOM 2394 C CA . SER A 1 302 ? -41.758 -6.637 9.198 1.00 88.94 302 SER A CA 1
ATOM 2395 C C . SER A 1 302 ? -42.039 -5.151 8.963 1.00 88.94 302 SER A C 1
ATOM 2397 O O . SER A 1 302 ? -42.047 -4.674 7.824 1.00 88.94 302 SER A O 1
ATOM 2399 N N . GLN A 1 303 ? -42.264 -4.405 10.047 1.00 86.69 303 GLN A N 1
ATOM 2400 C CA . GLN A 1 303 ? -42.478 -2.959 9.977 1.00 86.69 303 GLN A CA 1
ATOM 2401 C C . GLN A 1 303 ? -41.247 -2.247 9.392 1.00 86.69 303 GLN A C 1
ATOM 2403 O O . GLN A 1 303 ? -41.393 -1.365 8.546 1.00 86.69 303 GLN A O 1
ATOM 2408 N N . GLU A 1 304 ? -40.049 -2.686 9.777 1.00 86.75 304 GLU A N 1
ATOM 2409 C CA . GLU A 1 304 ? -38.762 -2.192 9.280 1.00 86.75 304 GLU A CA 1
ATOM 2410 C C . GLU A 1 304 ? -38.563 -2.557 7.804 1.00 86.75 304 GLU A C 1
ATOM 2412 O O . GLU A 1 304 ? -38.203 -1.700 7.000 1.00 86.75 304 GLU A O 1
ATOM 2417 N N . GLY A 1 305 ? -38.886 -3.794 7.408 1.00 85.00 305 GLY A N 1
ATOM 2418 C CA . GLY A 1 305 ? -38.815 -4.231 6.012 1.00 85.00 305 GLY A CA 1
ATOM 2419 C C . GLY A 1 305 ? -39.764 -3.442 5.107 1.00 85.00 305 GLY A C 1
ATOM 2420 O O . GLY A 1 305 ? -39.397 -3.065 3.994 1.00 85.00 305 GLY A O 1
ATOM 2421 N N . SER A 1 306 ? -40.969 -3.115 5.587 1.00 85.69 306 SER A N 1
ATOM 2422 C CA . SER A 1 306 ? -41.900 -2.265 4.837 1.00 85.69 306 SER A CA 1
ATOM 2423 C C . SER A 1 306 ? -41.419 -0.814 4.725 1.00 85.69 306 SER A C 1
ATOM 2425 O O . SER A 1 306 ? -41.687 -0.186 3.699 1.00 85.69 306 SER A O 1
ATOM 2427 N N . GLN A 1 307 ? -40.750 -0.272 5.748 1.00 86.94 307 GLN A N 1
ATOM 2428 C CA . GLN A 1 307 ? -40.132 1.059 5.684 1.00 86.94 307 GLN A CA 1
ATOM 2429 C C . GLN A 1 307 ? -38.948 1.072 4.718 1.00 86.94 307 GLN A C 1
ATOM 2431 O O . GLN A 1 307 ? -38.836 1.993 3.918 1.00 86.94 307 GLN A O 1
ATOM 2436 N N . PHE A 1 308 ? -38.123 0.027 4.724 1.00 85.00 308 PHE A N 1
ATOM 2437 C CA . PHE A 1 308 ? -36.995 -0.118 3.809 1.00 85.00 308 PHE A CA 1
ATOM 2438 C C . PHE A 1 308 ? -37.434 -0.157 2.339 1.00 85.00 308 PHE A C 1
ATOM 2440 O O . PHE A 1 308 ? -36.924 0.596 1.512 1.00 85.00 308 PHE A O 1
ATOM 2447 N N . CYS A 1 309 ? -38.452 -0.964 2.019 1.00 82.88 309 CYS A N 1
ATOM 2448 C CA . CYS A 1 309 ? -38.948 -1.080 0.645 1.00 82.88 309 CYS A CA 1
ATOM 2449 C C . CYS A 1 309 ? -39.628 0.207 0.148 1.00 82.88 309 CYS A C 1
ATOM 2451 O O . CYS A 1 309 ? -39.470 0.566 -1.013 1.00 82.88 309 CYS A O 1
ATOM 2453 N N . ARG A 1 310 ? -40.397 0.898 1.006 1.00 82.12 310 ARG A N 1
ATOM 2454 C CA . ARG A 1 310 ? -41.158 2.102 0.611 1.00 82.12 310 ARG A CA 1
ATOM 2455 C C . ARG A 1 310 ? -40.361 3.400 0.712 1.00 82.12 310 ARG A C 1
ATOM 2457 O O . ARG A 1 310 ? -40.618 4.307 -0.064 1.00 82.12 310 ARG A O 1
ATOM 2464 N N . GLY A 1 311 ? -39.463 3.505 1.687 1.00 80.81 311 GLY A N 1
ATOM 2465 C CA . GLY A 1 311 ? -38.703 4.723 1.971 1.00 80.81 311 GLY A CA 1
ATOM 2466 C C . GLY A 1 311 ? -37.368 4.795 1.237 1.00 80.81 311 GLY A C 1
ATOM 2467 O O . GLY A 1 311 ? -36.963 5.879 0.845 1.00 80.81 311 GLY A O 1
ATOM 2468 N N . PHE A 1 312 ? -36.707 3.652 1.024 1.00 78.06 312 PHE A N 1
ATOM 2469 C CA . PHE A 1 312 ? -35.352 3.590 0.460 1.00 78.06 312 PHE A CA 1
ATOM 2470 C C . PHE A 1 312 ? -35.280 2.802 -0.859 1.00 78.06 312 PHE A C 1
ATOM 2472 O O . PHE A 1 312 ? -34.203 2.425 -1.304 1.00 78.06 312 PHE A O 1
ATOM 2479 N N . GLY A 1 313 ? -36.423 2.502 -1.487 1.00 77.75 313 GLY A N 1
ATOM 2480 C CA . GLY A 1 313 ? -36.464 1.834 -2.795 1.00 77.75 313 GLY A CA 1
ATOM 2481 C C . GLY A 1 313 ? -36.024 0.363 -2.795 1.00 77.75 313 GLY A C 1
ATOM 2482 O O . GLY A 1 313 ? -35.850 -0.220 -3.861 1.00 77.75 313 GLY A O 1
ATOM 2483 N N . GLY A 1 314 ? -35.860 -0.261 -1.621 1.00 81.06 314 GLY A N 1
ATOM 2484 C CA . GLY A 1 314 ? -35.559 -1.693 -1.498 1.00 81.06 314 GLY A CA 1
ATOM 2485 C C . GLY A 1 314 ? -34.106 -2.094 -1.782 1.00 81.06 314 GLY A C 1
ATOM 2486 O O . GLY A 1 314 ? -33.829 -3.292 -1.873 1.00 81.06 314 GLY A O 1
ATOM 2487 N N . ILE A 1 315 ? -33.186 -1.131 -1.893 1.00 82.19 315 ILE A N 1
ATOM 2488 C CA . ILE A 1 315 ? -31.737 -1.358 -1.989 1.00 82.19 315 ILE A CA 1
ATOM 2489 C C . ILE A 1 315 ? -31.053 -0.538 -0.899 1.00 82.19 315 ILE A C 1
ATOM 2491 O O . ILE A 1 315 ? -31.369 0.631 -0.697 1.00 82.19 315 ILE A O 1
ATOM 2495 N N . GLY A 1 316 ? -30.098 -1.141 -0.202 1.00 83.56 316 GLY A N 1
ATOM 2496 C CA . GLY A 1 316 ? -29.309 -0.465 0.815 1.00 83.56 316 GLY A CA 1
ATOM 2497 C C . GLY A 1 316 ? -27.957 -1.129 0.988 1.00 83.56 316 GLY A C 1
ATOM 2498 O O . GLY A 1 316 ? -27.779 -2.301 0.670 1.00 83.56 316 GLY A O 1
ATOM 2499 N N . GLY A 1 317 ? -26.997 -0.374 1.501 1.00 84.12 317 GLY A N 1
ATOM 2500 C CA . GLY A 1 317 ? -25.679 -0.882 1.848 1.00 84.12 317 GLY A CA 1
ATOM 2501 C C . GLY A 1 317 ? -25.282 -0.374 3.221 1.00 84.12 317 GLY A C 1
ATOM 2502 O O . GLY A 1 317 ? -25.495 0.799 3.527 1.00 84.12 317 GLY A O 1
ATOM 2503 N N . ILE A 1 318 ? -24.718 -1.252 4.043 1.00 81.94 318 ILE A N 1
ATOM 2504 C CA . ILE A 1 318 ? -23.978 -0.845 5.235 1.00 81.94 318 ILE A CA 1
ATOM 2505 C C . ILE A 1 318 ? -22.525 -0.676 4.793 1.00 81.94 318 ILE A C 1
ATOM 2507 O O . ILE A 1 318 ? -21.910 -1.667 4.382 1.00 81.94 318 ILE A O 1
ATOM 2511 N N . PRO A 1 319 ? -21.988 0.554 4.806 1.00 75.12 319 PRO A N 1
ATOM 2512 C CA . PRO A 1 319 ? -20.604 0.764 4.444 1.00 75.12 319 PRO A CA 1
ATOM 2513 C C . PRO A 1 319 ? -19.677 0.326 5.583 1.00 75.12 319 PRO A C 1
ATOM 2515 O O . PRO A 1 319 ? -20.033 0.457 6.755 1.00 75.12 319 PRO A O 1
ATOM 2518 N N . CYS A 1 320 ? -18.479 -0.148 5.241 1.00 68.31 320 CYS A N 1
ATOM 2519 C CA . CYS A 1 320 ? -17.450 -0.528 6.219 1.00 68.31 320 CYS A CA 1
ATOM 2520 C C . CYS A 1 320 ? -16.989 0.672 7.075 1.00 68.31 320 CYS A C 1
ATOM 2522 O O . CYS A 1 320 ? -16.492 0.506 8.184 1.00 68.31 320 CYS A O 1
ATOM 2524 N N . TYR A 1 321 ? -17.143 1.894 6.557 1.00 65.00 321 TYR A N 1
ATOM 2525 C CA . TYR A 1 321 ? -16.712 3.140 7.187 1.00 65.00 321 TYR A CA 1
ATOM 2526 C C . TYR A 1 321 ? -17.653 4.296 6.829 1.00 65.00 321 TYR A C 1
ATOM 2528 O O . TYR A 1 321 ? -18.498 4.205 5.939 1.00 65.00 321 TYR A O 1
ATOM 2536 N N . GLN A 1 322 ? -17.525 5.410 7.549 1.00 60.28 322 GLN A N 1
ATOM 2537 C CA . GLN A 1 322 ? -18.348 6.593 7.324 1.00 60.28 322 GLN A CA 1
ATOM 2538 C C . GLN A 1 322 ? -17.965 7.266 5.995 1.00 60.28 322 GLN A C 1
ATOM 2540 O O . GLN A 1 322 ? -16.896 7.859 5.883 1.00 60.28 322 GLN A O 1
ATOM 2545 N N . LEU A 1 323 ? -18.850 7.180 5.000 1.00 59.94 323 LEU A N 1
ATOM 2546 C CA . LEU A 1 323 ? -18.711 7.852 3.705 1.00 59.94 323 LEU A CA 1
ATOM 2547 C C . LEU A 1 323 ? -19.324 9.258 3.765 1.00 59.94 323 LEU A C 1
ATOM 2549 O O . LEU A 1 323 ? -20.425 9.433 4.294 1.00 59.94 323 LEU A O 1
ATOM 2553 N N . ASP A 1 324 ? -18.639 10.255 3.200 1.00 58.25 324 ASP A N 1
ATOM 2554 C CA . ASP A 1 324 ? -19.213 11.590 3.002 1.00 58.25 324 ASP A CA 1
ATOM 2555 C C . ASP A 1 324 ? -19.961 11.622 1.661 1.00 58.25 324 ASP A C 1
ATOM 2557 O O . ASP A 1 324 ? -19.372 11.753 0.594 1.00 58.25 324 ASP A O 1
ATOM 2561 N N . ILE A 1 325 ? -21.278 11.420 1.717 1.00 56.31 325 ILE A N 1
ATOM 2562 C CA . ILE A 1 325 ? -22.141 11.180 0.543 1.00 56.31 325 ILE A CA 1
ATOM 2563 C C . ILE A 1 325 ? -22.400 12.470 -0.264 1.00 56.31 325 ILE A C 1
ATOM 2565 O O . ILE A 1 325 ? -22.844 12.418 -1.407 1.00 56.31 325 ILE A O 1
ATOM 2569 N N . ARG A 1 326 ? -22.077 13.645 0.291 1.00 55.53 326 ARG A N 1
ATOM 2570 C CA . ARG A 1 326 ? -22.393 14.957 -0.305 1.00 55.53 326 ARG A CA 1
ATOM 2571 C C . ARG A 1 326 ? -21.671 15.250 -1.622 1.00 55.53 326 ARG A C 1
ATOM 2573 O O . ARG A 1 326 ? -22.111 16.126 -2.353 1.00 55.53 326 ARG A O 1
ATOM 2580 N N . SER A 1 327 ? -20.582 14.548 -1.925 1.00 48.09 327 SER A N 1
ATOM 2581 C CA . SER A 1 327 ? -19.829 14.705 -3.177 1.00 48.09 327 SER A CA 1
ATOM 2582 C C . SER A 1 327 ? -20.461 13.986 -4.374 1.00 48.09 327 SER A C 1
ATOM 2584 O O . SER A 1 327 ? -20.068 14.251 -5.507 1.00 48.09 327 SER A O 1
ATOM 2586 N N . PHE A 1 328 ? -21.431 13.092 -4.153 1.00 45.44 328 PHE A N 1
ATOM 2587 C CA . PHE A 1 328 ? -22.052 12.303 -5.222 1.00 45.44 328 PHE A CA 1
ATOM 2588 C C . PHE A 1 328 ? -23.301 12.953 -5.836 1.00 45.44 328 PHE A C 1
ATOM 2590 O O . PHE A 1 328 ? -23.664 12.589 -6.952 1.00 45.44 328 PHE A O 1
ATOM 2597 N N . ASP A 1 329 ? -23.903 13.946 -5.173 1.00 42.97 329 ASP A N 1
ATOM 2598 C CA . ASP A 1 329 ? -25.060 14.691 -5.702 1.00 42.97 329 ASP A CA 1
ATOM 2599 C C . ASP A 1 329 ? -24.689 15.607 -6.890 1.00 42.97 329 ASP A C 1
ATOM 2601 O O . ASP A 1 329 ? -25.555 15.969 -7.682 1.00 42.97 329 ASP A O 1
ATOM 2605 N N . GLU A 1 330 ? -23.407 15.959 -7.079 1.00 35.00 330 GLU A N 1
ATOM 2606 C CA . GLU A 1 330 ? -22.968 16.840 -8.182 1.00 35.00 330 GLU A CA 1
ATOM 2607 C C . GLU A 1 330 ? -22.929 16.149 -9.562 1.00 35.00 330 GLU A C 1
ATOM 2609 O O . GLU A 1 330 ? -22.776 16.821 -10.581 1.00 35.00 330 GLU A O 1
ATOM 2614 N N . LEU A 1 331 ? -23.086 14.820 -9.627 1.00 35.84 331 LEU A N 1
ATOM 2615 C CA . LEU A 1 331 ? -23.134 14.056 -10.887 1.00 35.84 331 LEU A CA 1
ATOM 2616 C C . LEU A 1 331 ? -24.563 13.719 -11.345 1.00 35.84 331 LEU A C 1
ATOM 2618 O O . LEU A 1 331 ? -24.735 13.152 -12.425 1.00 35.84 331 LEU A O 1
ATOM 2622 N N . SER A 1 332 ? -25.576 14.071 -10.553 1.00 36.91 332 SER A N 1
ATOM 2623 C CA . SER A 1 332 ? -26.992 13.838 -10.847 1.00 36.91 332 SER A CA 1
ATOM 2624 C C . SER A 1 332 ? -27.781 15.148 -10.857 1.00 36.91 332 SER A C 1
ATOM 2626 O O . SER A 1 332 ? -28.767 15.282 -10.141 1.00 36.91 332 SER A O 1
ATOM 2628 N N . ASP A 1 333 ? -27.356 16.1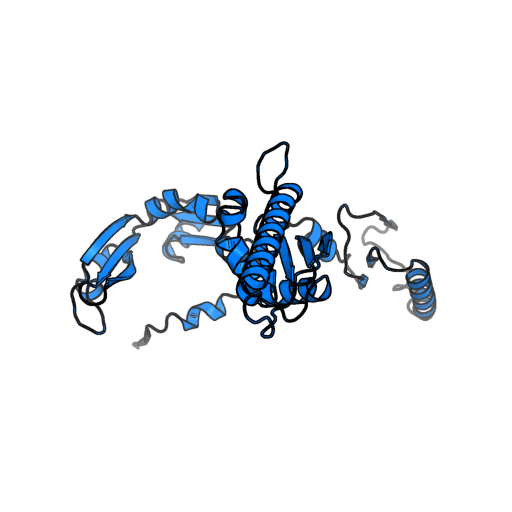25 -11.659 1.00 33.94 333 ASP A N 1
ATOM 2629 C CA . ASP A 1 333 ? -28.211 17.268 -12.005 1.00 33.94 333 ASP A CA 1
ATOM 2630 C C . ASP A 1 333 ? -29.073 16.911 -13.227 1.00 33.94 333 ASP A C 1
ATOM 2632 O O . ASP A 1 333 ? -28.862 17.403 -14.331 1.00 33.94 333 ASP A O 1
ATOM 2636 N N . ASP A 1 334 ? -30.035 16.007 -13.026 1.00 35.41 334 ASP A N 1
ATOM 2637 C CA . ASP A 1 334 ? -31.262 15.989 -13.825 1.00 35.41 334 ASP A CA 1
ATOM 2638 C C . ASP A 1 334 ? -32.335 16.658 -12.960 1.00 35.41 334 ASP A C 1
ATOM 2640 O O . ASP A 1 334 ? -32.957 16.037 -12.099 1.00 35.41 334 ASP A O 1
ATOM 2644 N N . GLY A 1 335 ? -32.471 17.975 -13.135 1.00 36.94 335 GLY A N 1
ATOM 2645 C CA . GLY A 1 335 ? -33.296 18.840 -12.302 1.00 36.94 335 GLY A CA 1
ATOM 2646 C C . GLY A 1 335 ? -34.755 18.393 -12.189 1.00 36.94 335 GLY A C 1
ATOM 2647 O O . GLY A 1 335 ? -35.547 18.560 -13.118 1.00 36.94 335 GLY A O 1
ATOM 2648 N N . GLU A 1 336 ? -35.145 17.935 -11.001 1.00 31.92 336 GLU A N 1
ATOM 2649 C CA . GLU A 1 336 ? -36.545 17.904 -10.587 1.00 31.92 336 GLU A CA 1
ATOM 2650 C C . GLU A 1 336 ? -36.917 19.257 -9.967 1.00 31.92 336 GLU A C 1
ATOM 2652 O O . GLU A 1 336 ? -36.631 19.564 -8.808 1.00 31.92 336 GLU A O 1
ATOM 2657 N N . VAL A 1 337 ? -37.564 20.098 -10.775 1.00 29.92 337 VAL A N 1
ATOM 2658 C CA . VAL A 1 337 ? -38.314 21.253 -10.282 1.00 29.92 337 VAL A CA 1
ATOM 2659 C C . VAL A 1 337 ? -39.553 20.719 -9.566 1.00 29.92 337 VAL A C 1
ATOM 2661 O O . VAL A 1 337 ? -40.479 20.222 -10.204 1.00 29.92 337 VAL A O 1
ATOM 2664 N N . TYR A 1 338 ? -39.585 20.838 -8.241 1.00 35.41 338 TYR A N 1
ATOM 2665 C CA . TYR A 1 338 ? -40.812 20.680 -7.466 1.00 35.41 338 TYR A CA 1
ATOM 2666 C C . TYR A 1 338 ? -41.730 21.877 -7.761 1.00 35.41 338 TYR A C 1
ATOM 2668 O O . TYR A 1 338 ? -41.502 22.980 -7.263 1.00 35.41 338 TYR A O 1
ATOM 2676 N N . GLU A 1 339 ? -42.756 21.687 -8.595 1.00 32.91 339 GLU A N 1
ATOM 2677 C CA . GLU A 1 339 ? -43.905 22.598 -8.627 1.00 32.91 339 GLU A CA 1
ATOM 2678 C C . GLU A 1 339 ? -44.767 22.341 -7.383 1.00 32.91 339 GLU A C 1
ATOM 2680 O O . GLU A 1 339 ? -45.599 21.433 -7.354 1.00 32.91 339 GLU A O 1
ATOM 2685 N N . ASP A 1 340 ? -44.567 23.160 -6.348 1.00 35.44 340 ASP A N 1
ATOM 2686 C CA . ASP A 1 340 ? -45.549 23.335 -5.279 1.00 35.44 340 ASP A CA 1
ATOM 2687 C C . ASP A 1 340 ? -46.840 23.902 -5.891 1.00 35.44 340 ASP A C 1
ATOM 2689 O O . ASP A 1 340 ? -46.857 25.008 -6.437 1.00 35.44 340 ASP A O 1
ATOM 2693 N N . SER A 1 341 ? -47.929 23.137 -5.812 1.00 41.88 341 SER A N 1
ATOM 2694 C CA . SER A 1 341 ? -49.278 23.615 -6.124 1.00 41.88 341 SER A CA 1
ATOM 2695 C C . SER A 1 341 ? -50.061 23.809 -4.826 1.00 41.88 341 SER A C 1
ATOM 2697 O O . SER A 1 341 ? -50.287 22.841 -4.098 1.00 41.88 341 SER A O 1
ATOM 2699 N N . ASP A 1 342 ? -50.454 25.062 -4.576 1.00 37.00 342 ASP A N 1
ATOM 2700 C CA . ASP A 1 342 ? -51.486 25.480 -3.610 1.00 37.00 342 ASP A CA 1
ATOM 2701 C C . ASP A 1 342 ? -52.873 24.885 -3.926 1.00 37.00 342 ASP A C 1
ATOM 2703 O O . ASP A 1 342 ? -53.236 24.800 -5.128 1.00 37.00 342 ASP A O 1
#

Nearest PDB structures (foldseek):
  8ipa-assembly1_bl  TM=6.300E-01  e=3.769E-46  Triticum aestivum
  7o80-assembly1_By  TM=6.457E-01  e=7.579E-44  Oryctolagus cuniculus
  6ip8-assembly1_zw  TM=6.406E-01  e=6.133E-40  Homo sapiens
  6xa1-assembly1_j  TM=6.552E-01  e=8.669E-35  Homo s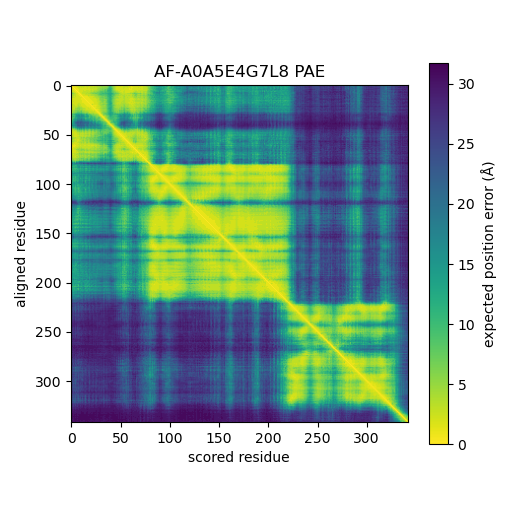apiens
  2ktv-assembly1_A  TM=7.973E-01  e=2.528E-12  Homo sapiens

InterPro domains:
  IPR004403 Peptide chain release factor eRF1/aRF1 [PTHR10113] (36-216)
  IPR005140 eRF1/Pelota-like, N-terminal domain [PF03463] (37-77)
  IPR005140 eRF1/Pelota-like, N-terminal domain [SM01194] (1-78)
  IPR005141 eRF1 domain 2 [PF03464] (82-216)
  IPR024049 eRF1, domain 1 [G3DSA:3.30.960.10] (1-37)
  IPR024049 eRF1, domain 1 [G3DSA:3.30.960.10] (38-73)
  IPR024049 eRF1, domain 1 [SSF55481] (1-78)
  IPR029064 Ribosomal protein eL30-like superfamily [G3DSA:3.30.1330.30] (212-342)
  IPR029064 Ribosomal protein eL30-like superfamily [SSF55315] (214-325)
  IPR042226 eRF1, domain 2 superfamily [G3DSA:3.30.420.60] (74-211)

Mean predicted aligned error: 16.84 Å